Protein AF-0000000086686466 (afdb_homodimer)

InterPro domains:
  IPR011051 RmlC-like cupin domain superfamily [SSF51182] (16-131)
  IPR013096 Cupin 2, conserved barrel [PF07883] (38-111)
  IPR014710 RmlC-like jelly roll fold [G3DSA:2.60.120.10] (5-152)
  IPR053146 Quercetin 2,3-dioxygenase-like [PTHR36440] (7-134)

pLDDT: mean 93.09, std 8.6, range [34.0, 98.5]

Sequence (318 aa):
MDKLPVDRAGCERLLMGTDEITILAGSDETGGALFAVEITMHPGGGPPVMHRHAPGEIYRVLDGEFTFYIDEGDAGVRRVTARAGDAVPLAGNVPHAVRNESDRPAVAFSVHAPGAPMEGFSRAVAAAAAAGPPDMATVLEIASRNGIELLGPIPALRGMDKLPVDRAGCERLLMGTDEITILAGSDETGGALFAVEITMHPGGGPPVMHRHAPGEIYRVLDGEFTFYIDEGDAGVRRVTARAGDAVPLAGNVPHAVRNESDRPAVAFSVHAPGAPMEGFSRAVAAAAAAGPPDMATVLEIASRNGIELLGPIPALRG

Radius of gyration: 19.79 Å; Cα contacts (8 Å, |Δi|>4): 835; chains: 2; bounding box: 53×58×45 Å

Secondary structure (DSSP, 8-state):
---SSB-GGGS-EEEETTEEEEEEE-HHHHTTS-EEEEEEE-TT-S-SEEEEESSEEEEEEEESEEEEEEE-GGG-EEEEEEETT-EEEE-TT--EEEE--SSS-EEEEEEEESSHHHHHHHHHHHHHHTTSPPPHHHHHHHHHHTTEEEEEEPPPP--/-TTPSP-GGGS-EEEETTEEEEEEE-HHHHTTS-EEEEEEE-TT-S-SEEEEESSEEEEEEEESEEEEEEE-GGG-EEEEEEETT-EEEE-TT--EEEE--SSS-EEEEEEEESSHHHHHHHHHHHHHHTTSPPPHHHHHHHHHHTTEEEEEEPPPP--

Solvent-accessible surface area (backbone atoms only — not comparable to full-atom values): 15684 Å² total; per-residue (Å²): 136,87,54,69,44,47,56,72,90,75,38,57,71,43,49,56,84,71,23,39,36,37,48,69,33,42,32,86,60,16,77,35,24,30,24,29,32,40,38,36,25,33,56,67,16,48,63,78,37,23,28,28,30,65,45,13,36,36,38,36,29,67,34,50,44,39,36,36,37,36,54,54,65,93,77,32,44,45,78,36,72,37,38,53,75,29,38,43,72,37,34,38,56,46,39,30,32,49,31,16,82,48,92,52,61,17,32,30,42,36,40,28,22,49,5,56,38,61,48,50,31,54,53,51,50,22,58,50,34,73,81,38,82,64,54,67,69,57,50,51,51,47,28,51,77,28,58,32,45,77,73,42,68,67,72,78,62,61,127,127,90,47,64,43,45,50,72,91,76,37,58,73,42,49,55,84,71,24,38,36,37,48,71,33,43,32,86,62,16,78,35,24,31,23,28,31,41,38,35,25,34,56,68,18,49,62,77,38,23,28,30,32,66,46,12,36,37,37,35,28,66,34,51,44,39,34,35,37,37,53,53,66,93,78,30,45,43,78,32,74,37,38,54,75,29,37,39,67,36,33,39,55,44,40,31,32,50,30,17,84,49,91,52,60,17,31,29,43,36,42,29,22,48,6,56,38,62,50,50,30,53,54,50,49,23,58,48,32,74,82,37,82,63,52,69,70,58,52,52,50,45,29,49,77,29,56,31,44,77,74,42,67,66,70,78,62,63,128

Structure (mmCIF, N/CA/C/O backbone):
data_AF-0000000086686466-model_v1
#
loop_
_entity.id
_entity.type
_entity.pdbx_description
1 polymer 'Cupin type-2 domain-containing protein'
#
loop_
_atom_site.group_PDB
_atom_site.id
_atom_site.type_symbol
_atom_site.label_atom_id
_atom_site.label_alt_id
_atom_site.label_comp_id
_atom_site.label_asym_id
_atom_site.label_entity_id
_atom_site.label_seq_id
_atom_site.pdbx_PDB_ins_code
_atom_site.Cartn_x
_atom_site.Cartn_y
_atom_site.Cartn_z
_atom_site.occupancy
_atom_site.B_iso_or_equiv
_atom_site.auth_seq_id
_atom_site.auth_comp_id
_atom_site.auth_asym_id
_atom_site.auth_atom_id
_atom_site.pdbx_PDB_model_num
ATOM 1 N N . MET A 1 1 ? -22.359 -0.436 1.376 1 34 1 MET A N 1
ATOM 2 C CA . MET A 1 1 ? -21.469 -1.203 2.242 1 34 1 MET A CA 1
ATOM 3 C C . MET A 1 1 ? -20.562 -0.277 3.041 1 34 1 MET A C 1
ATOM 5 O O . MET A 1 1 ? -19.781 0.49 2.465 1 34 1 MET A O 1
ATOM 9 N N . ASP A 1 2 ? -20.859 0.26 4.25 1 44.91 2 ASP A N 1
ATOM 10 C CA . ASP A 1 2 ? -20.5 1.215 5.293 1 44.91 2 ASP A CA 1
ATOM 11 C C . ASP A 1 2 ? -19.031 1.064 5.691 1 44.91 2 ASP A C 1
ATOM 13 O O . ASP A 1 2 ? -18.609 1.583 6.727 1 44.91 2 ASP A O 1
ATOM 17 N N . LYS A 1 3 ? -18.25 -0.002 5.18 1 55.28 3 LYS A N 1
ATOM 18 C CA . LYS A 1 3 ? -17.109 -0.569 5.879 1 55.28 3 LYS A CA 1
ATOM 19 C C . LYS A 1 3 ? -15.883 0.337 5.75 1 55.28 3 LYS A C 1
ATOM 21 O O . LYS A 1 3 ? -14.945 0.233 6.539 1 55.28 3 LYS A O 1
ATOM 26 N N . LEU A 1 4 ? -15.469 1.498 6.074 1 72.06 4 LEU A N 1
ATOM 27 C CA . LEU A 1 4 ? -14.125 1.793 6.57 1 72.06 4 LEU A CA 1
ATOM 28 C C . LEU A 1 4 ? -14.086 1.755 8.094 1 72.06 4 LEU A C 1
ATOM 30 O O . LEU A 1 4 ? -15.062 2.129 8.75 1 72.06 4 LEU A O 1
ATOM 34 N N . PRO A 1 5 ? -13.195 1.08 8.938 1 85.81 5 PRO A N 1
ATOM 35 C CA . PRO A 1 5 ? -12.094 0.212 8.516 1 85.81 5 PRO A CA 1
ATOM 36 C C . PRO A 1 5 ? -12.57 -1.149 8.016 1 85.81 5 PRO A C 1
ATOM 38 O O . PRO A 1 5 ? -13.688 -1.566 8.328 1 85.81 5 PRO A O 1
ATOM 41 N N . VAL A 1 6 ? -11.68 -1.828 7.332 1 85.5 6 VAL A N 1
ATOM 42 C CA . VAL A 1 6 ? -12.023 -3.111 6.727 1 85.5 6 VAL A CA 1
ATOM 43 C C . VAL A 1 6 ? -12.039 -4.199 7.797 1 85.5 6 VAL A C 1
ATOM 45 O O . VAL A 1 6 ? -11.062 -4.383 8.523 1 85.5 6 VAL A O 1
ATOM 48 N N . ASP A 1 7 ? -13.219 -4.781 8.047 1 84.5 7 ASP A N 1
ATOM 49 C CA . ASP A 1 7 ? -13.328 -5.992 8.859 1 84.5 7 ASP A CA 1
ATOM 50 C C . ASP A 1 7 ? -12.805 -7.211 8.102 1 84.5 7 ASP A C 1
ATOM 52 O O . ASP A 1 7 ? -13.484 -7.742 7.227 1 84.5 7 ASP A O 1
ATOM 56 N N . ARG A 1 8 ? -11.672 -7.652 8.555 1 86.75 8 ARG A N 1
ATOM 57 C CA . ARG A 1 8 ? -10.992 -8.742 7.852 1 86.75 8 ARG A CA 1
ATOM 58 C C . ARG A 1 8 ? -11.883 -9.977 7.777 1 86.75 8 ARG A C 1
ATOM 60 O O . ARG A 1 8 ? -11.836 -10.727 6.797 1 86.75 8 ARG A O 1
ATOM 67 N N . ALA A 1 9 ? -12.695 -10.195 8.797 1 87.56 9 ALA A N 1
ATOM 68 C CA . ALA A 1 9 ? -13.562 -11.367 8.852 1 87.56 9 ALA A CA 1
ATOM 69 C C . ALA A 1 9 ? -14.586 -11.336 7.719 1 87.56 9 ALA A C 1
ATOM 71 O O . ALA A 1 9 ? -15.047 -12.383 7.262 1 87.56 9 ALA A O 1
ATOM 72 N N . GLY A 1 10 ? -14.891 -10.156 7.227 1 90.56 10 GLY A N 1
ATOM 73 C CA . GLY A 1 10 ? -15.883 -10.008 6.176 1 90.56 10 GLY A CA 1
ATOM 74 C C . GLY A 1 10 ? -15.281 -9.883 4.793 1 90.56 10 GLY A C 1
ATOM 75 O O . GLY A 1 10 ? -16 -9.75 3.803 1 90.56 10 GLY A O 1
ATOM 76 N N . CYS A 1 11 ? -13.953 -10.023 4.699 1 94.12 11 CYS A N 1
ATOM 77 C CA . CYS A 1 11 ? -13.273 -9.836 3.424 1 94.12 11 CYS A CA 1
ATOM 78 C C . CYS A 1 11 ? -13.328 -11.102 2.582 1 94.12 11 CYS A C 1
ATOM 80 O O . CYS A 1 11 ? -13.375 -12.211 3.121 1 94.12 11 CYS A O 1
ATOM 82 N N . GLU A 1 12 ? -13.414 -10.867 1.307 1 95.5 12 GLU A N 1
ATOM 83 C CA . GLU A 1 12 ? -13.312 -11.977 0.367 1 95.5 12 GLU A CA 1
ATOM 84 C C . GLU A 1 12 ? -11.953 -12.664 0.464 1 95.5 12 GLU A C 1
ATOM 86 O O . GLU A 1 12 ? -10.922 -11.992 0.58 1 95.5 12 GLU A O 1
ATOM 91 N N . ARG A 1 13 ? -11.984 -14.031 0.432 1 97.19 13 ARG A N 1
ATOM 92 C CA . ARG A 1 13 ? -10.758 -14.828 0.438 1 97.19 13 ARG A CA 1
ATOM 93 C C . ARG A 1 13 ? -10.625 -15.641 -0.848 1 97.19 13 ARG A C 1
ATOM 95 O O . ARG A 1 13 ? -11.609 -16.203 -1.34 1 97.19 13 ARG A O 1
ATOM 102 N N . LEU A 1 14 ? -9.445 -15.578 -1.433 1 97.12 14 LEU A N 1
ATOM 103 C CA . LEU A 1 14 ? -9.125 -16.344 -2.631 1 97.12 14 LEU A CA 1
ATOM 104 C C . LEU A 1 14 ? -8.008 -17.344 -2.354 1 97.12 14 LEU A C 1
ATOM 106 O O . LEU A 1 14 ? -7.105 -17.062 -1.561 1 97.12 14 LEU A O 1
ATOM 110 N N . LEU A 1 15 ? -8.07 -18.484 -3.012 1 94.5 15 LEU A N 1
ATOM 111 C CA . LEU A 1 15 ? -6.996 -19.469 -3.006 1 94.5 15 LEU A CA 1
ATOM 112 C C . LEU A 1 15 ? -6.312 -19.547 -4.367 1 94.5 15 LEU A C 1
ATOM 114 O O . LEU A 1 15 ? -6.977 -19.734 -5.391 1 94.5 15 LEU A O 1
ATOM 118 N N . MET A 1 16 ? -5.062 -19.312 -4.348 1 90.94 16 MET A N 1
ATOM 119 C CA . MET A 1 16 ? -4.211 -19.484 -5.52 1 90.94 16 MET A CA 1
ATOM 120 C C . MET A 1 16 ? -3.129 -20.531 -5.258 1 90.94 16 MET A C 1
ATOM 122 O O . MET A 1 16 ? -2.035 -20.203 -4.797 1 90.94 16 MET A O 1
ATOM 126 N N . GLY A 1 17 ? -3.482 -21.734 -5.695 1 87.81 17 GLY A N 1
ATOM 127 C CA . GLY A 1 17 ? -2.615 -22.797 -5.23 1 87.81 17 GLY A CA 1
ATOM 128 C C . GLY A 1 17 ? -2.611 -22.953 -3.721 1 87.81 17 GLY A C 1
ATOM 129 O O . GLY A 1 17 ? -3.67 -23.109 -3.105 1 87.81 17 GLY A O 1
ATOM 130 N N . THR A 1 18 ? -1.48 -22.859 -3.188 1 88.19 18 THR A N 1
ATOM 131 C CA . THR A 1 18 ? -1.383 -23 -1.739 1 88.19 18 THR A CA 1
ATOM 132 C C . THR A 1 18 ? -1.446 -21.641 -1.057 1 88.19 18 THR A C 1
ATOM 134 O O . THR A 1 18 ? -1.551 -21.562 0.169 1 88.19 18 THR A O 1
ATOM 137 N N . ASP A 1 19 ? -1.415 -20.594 -1.857 1 93.38 19 ASP A N 1
ATOM 138 C CA . ASP A 1 19 ? -1.419 -19.234 -1.312 1 93.38 19 ASP A CA 1
ATOM 139 C C . ASP A 1 19 ? -2.842 -18.766 -1.007 1 93.38 19 ASP A C 1
ATOM 141 O O . ASP A 1 19 ? -3.76 -19 -1.797 1 93.38 19 ASP A O 1
ATOM 145 N N . GLU A 1 20 ? -3.002 -18.203 0.145 1 96.38 20 GLU A N 1
ATOM 146 C CA . GLU A 1 20 ? -4.277 -17.609 0.545 1 96.38 20 GLU A CA 1
ATOM 147 C C . GLU A 1 20 ? -4.219 -16.094 0.496 1 96.38 20 GLU A C 1
ATOM 149 O O . GLU A 1 20 ? -3.314 -15.477 1.069 1 96.38 20 GLU A O 1
ATOM 154 N N . ILE A 1 21 ? -5.211 -15.539 -0.175 1 97.19 21 ILE A N 1
ATOM 155 C CA . ILE A 1 21 ? -5.273 -14.086 -0.318 1 97.19 21 ILE A CA 1
ATOM 156 C C . ILE A 1 21 ? -6.551 -13.555 0.333 1 97.19 21 ILE A C 1
ATOM 158 O O . ILE A 1 21 ? -7.648 -14.039 0.044 1 97.19 21 ILE A O 1
ATOM 162 N N . THR A 1 22 ? -6.449 -12.68 1.274 1 97.88 22 THR A N 1
ATOM 163 C CA . THR A 1 22 ? -7.562 -11.891 1.786 1 97.88 22 THR A CA 1
ATOM 164 C C . THR A 1 22 ? -7.578 -10.508 1.152 1 97.88 22 THR A C 1
ATOM 166 O O . THR A 1 22 ? -6.633 -9.734 1.316 1 97.88 22 THR A O 1
ATOM 169 N N . ILE A 1 23 ? -8.672 -10.172 0.438 1 97.75 23 ILE A N 1
ATOM 170 C CA . ILE A 1 23 ? -8.75 -8.883 -0.254 1 97.75 23 ILE A CA 1
ATOM 171 C C . ILE A 1 23 ? -9.188 -7.797 0.725 1 97.75 23 ILE A C 1
ATOM 173 O O . ILE A 1 23 ? -10.32 -7.809 1.205 1 97.75 23 ILE A O 1
ATOM 177 N N . LEU A 1 24 ? -8.281 -6.883 1.029 1 96.88 24 LEU A N 1
ATOM 178 C CA . LEU A 1 24 ? -8.555 -5.789 1.954 1 96.88 24 LEU A CA 1
ATOM 179 C C . LEU A 1 24 ? -9.125 -4.582 1.215 1 96.88 24 LEU A C 1
ATOM 181 O O . LEU A 1 24 ? -9.953 -3.846 1.763 1 96.88 24 LEU A O 1
ATOM 185 N N . ALA A 1 25 ? -8.664 -4.352 0.001 1 95.44 25 ALA A N 1
ATOM 186 C CA . ALA A 1 25 ? -9.203 -3.334 -0.896 1 95.44 25 ALA A CA 1
ATOM 187 C C . ALA A 1 25 ? -9.055 -3.756 -2.355 1 95.44 25 ALA A C 1
ATOM 189 O O . ALA A 1 25 ? -7.98 -4.184 -2.779 1 95.44 25 ALA A O 1
ATOM 190 N N . GLY A 1 26 ? -10.109 -3.672 -3.047 1 94.69 26 GLY A N 1
ATOM 191 C CA . GLY A 1 26 ? -10.094 -3.904 -4.48 1 94.69 26 GLY A CA 1
ATOM 192 C C . GLY A 1 26 ? -10.258 -2.635 -5.293 1 94.69 26 GLY A C 1
ATOM 193 O O . GLY A 1 26 ? -10.211 -1.531 -4.746 1 94.69 26 GLY A O 1
ATOM 194 N N . SER A 1 27 ? -10.312 -2.844 -6.602 1 92.69 27 SER A N 1
ATOM 195 C CA . SER A 1 27 ? -10.445 -1.722 -7.527 1 92.69 27 SER A CA 1
ATOM 196 C C . SER A 1 27 ? -11.758 -0.98 -7.305 1 92.69 27 SER A C 1
ATOM 198 O O . SER A 1 27 ? -11.82 0.245 -7.43 1 92.69 27 SER A O 1
ATOM 200 N N . ASP A 1 28 ? -12.758 -1.673 -6.836 1 87.12 28 ASP A N 1
ATOM 201 C CA . ASP A 1 28 ? -14.07 -1.067 -6.617 1 87.12 28 ASP A CA 1
ATOM 202 C C . ASP A 1 28 ? -14.023 -0.071 -5.461 1 87.12 28 ASP A C 1
ATOM 204 O O . ASP A 1 28 ? -14.703 0.957 -5.496 1 87.12 28 ASP A O 1
ATOM 208 N N . GLU A 1 29 ? -13.211 -0.318 -4.473 1 86 29 GLU A N 1
ATOM 209 C CA . GLU A 1 29 ? -13.156 0.493 -3.262 1 86 29 GLU A CA 1
ATOM 210 C C . GLU A 1 29 ? -12.18 1.655 -3.414 1 86 29 GLU A C 1
ATOM 212 O O . GLU A 1 29 ? -12.211 2.607 -2.633 1 86 29 GLU A O 1
ATOM 217 N N . THR A 1 30 ? -11.344 1.616 -4.391 1 90.88 30 THR A N 1
ATOM 218 C CA . THR A 1 30 ? -10.258 2.59 -4.48 1 90.88 30 THR A CA 1
ATOM 219 C C . THR A 1 30 ? -10.32 3.338 -5.812 1 90.88 30 THR A C 1
ATOM 221 O O . THR A 1 30 ? -9.375 4.039 -6.176 1 90.88 30 THR A O 1
ATOM 224 N N . GLY A 1 31 ? -11.43 3.129 -6.578 1 90.88 31 GLY A N 1
ATOM 225 C CA . GLY A 1 31 ? -11.539 3.752 -7.887 1 90.88 31 GLY A CA 1
ATOM 226 C C . GLY A 1 31 ? -10.531 3.213 -8.891 1 90.88 31 GLY A C 1
ATOM 227 O O . GLY A 1 31 ? -10.062 3.947 -9.766 1 90.88 31 GLY A O 1
ATOM 228 N N . GLY A 1 32 ? -10.062 2.002 -8.586 1 95.25 32 GLY A N 1
ATOM 229 C CA . GLY A 1 32 ? -9.141 1.322 -9.477 1 95.25 32 GLY A CA 1
ATOM 230 C C . GLY A 1 32 ? -7.68 1.58 -9.141 1 95.25 32 GLY A C 1
ATOM 231 O O . GLY A 1 32 ? -6.785 0.98 -9.742 1 95.25 32 GLY A O 1
ATOM 232 N N . ALA A 1 33 ? -7.422 2.377 -8.164 1 96.25 33 ALA A N 1
ATOM 233 C CA . ALA A 1 33 ? -6.062 2.844 -7.887 1 96.25 33 ALA A CA 1
ATOM 234 C C . ALA A 1 33 ? -5.203 1.723 -7.312 1 96.25 33 ALA A C 1
ATOM 236 O O . ALA A 1 33 ? -4.016 1.62 -7.629 1 96.25 33 ALA A O 1
ATOM 237 N N . LEU A 1 34 ? -5.883 0.897 -6.5 1 97.44 34 LEU A N 1
ATOM 238 C CA . LEU A 1 34 ? -5.082 -0.059 -5.742 1 97.44 34 LEU A CA 1
ATOM 239 C C . LEU A 1 34 ? -5.758 -1.424 -5.699 1 97.44 34 LEU A C 1
ATOM 241 O O . LEU A 1 34 ? -6.977 -1.522 -5.879 1 97.44 34 LEU A O 1
ATOM 245 N N . PHE A 1 35 ? -5.043 -2.41 -5.574 1 98.25 35 PHE A N 1
ATOM 246 C CA . PHE A 1 35 ? -5.402 -3.736 -5.09 1 98.25 35 PHE A CA 1
ATOM 247 C C . PHE A 1 35 ? -4.535 -4.133 -3.898 1 98.25 35 PHE A C 1
ATOM 249 O O . PHE A 1 35 ? -3.326 -4.316 -4.043 1 98.25 35 PHE A O 1
ATOM 256 N N . ALA A 1 36 ? -5.129 -4.176 -2.715 1 98.12 36 ALA A N 1
ATOM 257 C CA . ALA A 1 36 ? -4.418 -4.453 -1.469 1 98.12 36 ALA A CA 1
ATOM 258 C C . ALA A 1 36 ? -4.918 -5.746 -0.827 1 98.12 36 ALA A C 1
ATOM 260 O O . ALA A 1 36 ? -6.125 -5.941 -0.672 1 98.12 36 ALA A O 1
ATOM 261 N N . VAL A 1 37 ? -3.953 -6.547 -0.445 1 98.44 37 VAL A N 1
ATOM 262 C CA . VAL A 1 37 ? -4.328 -7.855 0.078 1 98.44 37 VAL A CA 1
ATOM 263 C C . VAL A 1 37 ? -3.408 -8.234 1.234 1 98.44 37 VAL A C 1
ATOM 265 O O . VAL A 1 37 ? -2.318 -7.676 1.378 1 98.44 37 VAL A O 1
ATOM 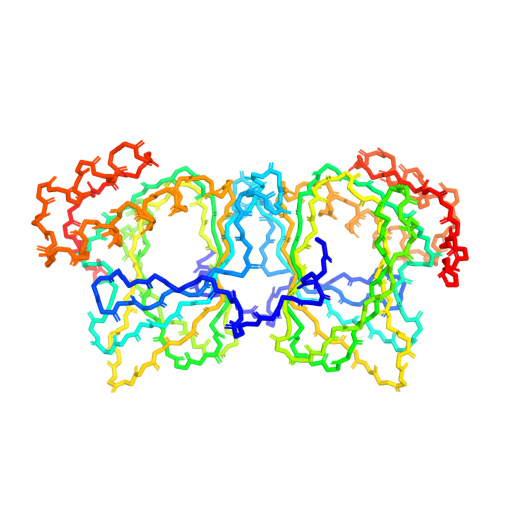268 N N . GLU A 1 38 ? -3.863 -9.062 2.076 1 98.06 38 GLU A N 1
ATOM 269 C CA . GLU A 1 38 ? -3.01 -9.875 2.939 1 98.06 38 GLU A CA 1
ATOM 270 C C . GLU A 1 38 ? -2.801 -11.273 2.361 1 98.06 38 GLU A C 1
ATOM 272 O O . GLU A 1 38 ? -3.768 -11.984 2.084 1 98.06 38 GLU A O 1
ATOM 277 N N . ILE A 1 39 ? -1.585 -11.641 2.119 1 98.12 39 ILE A N 1
ATOM 278 C CA . ILE A 1 39 ? -1.282 -12.93 1.511 1 98.12 39 ILE A CA 1
ATOM 279 C C . ILE A 1 39 ? -0.611 -13.836 2.537 1 98.12 39 ILE A C 1
ATOM 281 O O . ILE A 1 39 ? 0.237 -13.391 3.312 1 98.12 39 ILE A O 1
ATOM 285 N N . THR A 1 40 ? -1.02 -14.992 2.609 1 98.25 40 THR A N 1
ATOM 286 C CA . THR A 1 40 ? -0.37 -16.078 3.346 1 98.25 40 THR A CA 1
ATOM 287 C C . THR A 1 40 ? 0.196 -17.125 2.389 1 98.25 40 THR A C 1
ATOM 289 O O . THR A 1 40 ? -0.548 -17.734 1.618 1 98.25 40 THR A O 1
ATOM 292 N N . MET A 1 41 ? 1.472 -17.25 2.445 1 97.88 41 MET A N 1
ATOM 293 C CA . MET A 1 41 ? 2.168 -18.25 1.632 1 97.88 41 MET A CA 1
ATOM 294 C C . MET A 1 41 ? 2.725 -19.359 2.5 1 97.88 41 MET A C 1
ATOM 296 O O . MET A 1 41 ? 3.529 -19.125 3.4 1 97.88 41 MET A O 1
ATOM 300 N N . HIS A 1 42 ? 2.254 -20.578 2.27 1 97.44 42 HIS A N 1
ATOM 301 C CA . HIS A 1 42 ? 2.754 -21.734 3.006 1 97.44 42 HIS A CA 1
ATOM 302 C C . HIS A 1 42 ? 4.125 -22.156 2.492 1 97.44 42 HIS A C 1
ATOM 304 O O . HIS A 1 42 ? 4.578 -21.688 1.449 1 97.44 42 HIS A O 1
ATOM 310 N N . PRO A 1 43 ? 4.781 -23.031 3.293 1 97.19 43 PRO A N 1
ATOM 311 C CA . PRO A 1 43 ? 6.086 -23.5 2.824 1 97.19 43 PRO A CA 1
ATOM 312 C C . PRO A 1 43 ? 6.047 -24.016 1.39 1 97.19 43 PRO A C 1
ATOM 314 O O . PRO A 1 43 ? 5.184 -24.828 1.046 1 97.19 43 PRO A O 1
ATOM 317 N N . GLY A 1 44 ? 6.926 -23.469 0.593 1 94.19 44 GLY A N 1
ATOM 318 C CA . GLY A 1 44 ? 6.977 -23.859 -0.806 1 94.19 44 GLY A CA 1
ATOM 319 C C . GLY A 1 44 ? 6.02 -23.062 -1.683 1 94.19 44 GLY A C 1
ATOM 320 O O . GLY A 1 44 ? 5.988 -23.25 -2.9 1 94.19 44 GLY A O 1
ATOM 321 N N . GLY A 1 45 ? 5.305 -22.141 -1.053 1 92.38 45 GLY A N 1
ATOM 322 C CA . GLY A 1 45 ? 4.336 -21.344 -1.789 1 92.38 45 GLY A CA 1
ATOM 323 C C . GLY A 1 45 ? 4.973 -20.281 -2.664 1 92.38 45 GLY A C 1
ATOM 324 O O . GLY A 1 45 ? 6.172 -20.031 -2.557 1 92.38 45 GLY A O 1
ATOM 325 N N . GLY A 1 46 ? 4.16 -19.656 -3.473 1 89.69 46 GLY A N 1
ATOM 326 C CA . GLY A 1 46 ? 4.594 -18.672 -4.445 1 89.69 46 GLY A CA 1
ATOM 327 C C . GLY A 1 46 ? 4.781 -19.25 -5.836 1 89.69 46 GLY A C 1
ATOM 328 O O . GLY A 1 46 ? 5.098 -20.422 -5.988 1 89.69 46 GLY A O 1
ATOM 329 N N . PRO A 1 47 ? 4.445 -18.391 -6.824 1 77.06 47 PRO A N 1
ATOM 330 C CA . PRO A 1 47 ? 4.668 -18.906 -8.18 1 77.06 47 PRO A CA 1
ATOM 331 C C . PRO A 1 47 ? 6.133 -19.25 -8.445 1 77.06 47 PRO A C 1
ATOM 333 O O . PRO A 1 47 ? 7.02 -18.422 -8.188 1 77.06 47 PRO A O 1
ATOM 336 N N . PRO A 1 48 ? 6.328 -20.359 -8.984 1 73.25 48 PRO A N 1
ATOM 337 C CA . PRO A 1 48 ? 7.715 -20.75 -9.242 1 73.25 48 PRO A CA 1
ATOM 338 C C . PRO A 1 48 ? 8.258 -20.203 -10.555 1 73.25 48 PRO A C 1
ATOM 340 O O . PRO A 1 48 ? 9.039 -20.875 -11.234 1 73.25 48 PRO A O 1
ATOM 343 N N . VAL A 1 49 ? 7.68 -19.172 -11.016 1 88.62 49 VAL A N 1
ATOM 344 C CA . VAL A 1 49 ? 8.117 -18.625 -12.297 1 88.62 49 VAL A CA 1
ATOM 345 C C . VAL A 1 49 ? 8.359 -17.125 -12.148 1 88.62 49 VAL A C 1
ATOM 347 O O . VAL A 1 49 ? 7.699 -16.453 -11.344 1 88.62 49 VAL A O 1
ATOM 350 N N . MET A 1 50 ? 9.344 -16.688 -13.008 1 95.12 50 MET A N 1
ATOM 351 C CA . MET A 1 50 ? 9.516 -15.25 -13.156 1 95.12 50 MET A CA 1
ATOM 352 C C . MET A 1 50 ? 8.359 -14.641 -13.938 1 95.12 50 MET A C 1
ATOM 354 O O . MET A 1 50 ? 7.809 -15.273 -14.836 1 95.12 50 MET A O 1
ATOM 358 N N . HIS A 1 51 ? 7.988 -13.422 -13.539 1 96.75 51 HIS A N 1
ATOM 359 C CA . HIS A 1 51 ? 6.938 -12.727 -14.273 1 96.75 51 HIS A CA 1
ATOM 360 C C . HIS A 1 51 ? 7.133 -11.211 -14.219 1 96.75 51 HIS A C 1
ATOM 362 O O . HIS A 1 51 ? 7.969 -10.719 -13.461 1 96.75 51 HIS A O 1
ATOM 368 N N . ARG A 1 52 ? 6.473 -10.539 -15.094 1 96.88 52 ARG A N 1
ATOM 369 C CA . ARG A 1 52 ? 6.48 -9.086 -15.086 1 96.88 52 ARG A CA 1
ATOM 370 C C . ARG A 1 52 ? 5.102 -8.523 -15.422 1 96.88 52 ARG A C 1
ATOM 372 O O . ARG A 1 52 ? 4.297 -9.195 -16.062 1 96.88 52 ARG A O 1
ATOM 379 N N . HIS A 1 53 ? 4.801 -7.422 -14.906 1 97.25 53 HIS A N 1
ATOM 380 C CA . HIS A 1 53 ? 3.566 -6.676 -15.133 1 97.25 53 HIS A CA 1
ATOM 381 C C . HIS A 1 53 ? 3.787 -5.18 -14.93 1 97.25 53 HIS A C 1
ATOM 383 O O . HIS A 1 53 ? 4.762 -4.77 -14.297 1 97.25 53 HIS A O 1
ATOM 389 N N . ALA A 1 54 ? 2.885 -4.414 -15.438 1 96.5 54 ALA A N 1
ATOM 390 C CA . ALA A 1 54 ? 3.031 -2.961 -15.445 1 96.5 54 ALA A CA 1
ATOM 391 C C . ALA A 1 54 ? 2.838 -2.391 -14.039 1 96.5 54 ALA A C 1
ATOM 393 O O . ALA A 1 54 ? 3.551 -1.47 -13.633 1 96.5 54 ALA A O 1
ATOM 394 N N . PRO A 1 55 ? 1.851 -2.898 -13.258 1 96.38 55 PRO A N 1
ATOM 395 C CA . PRO A 1 55 ? 1.674 -2.305 -11.93 1 96.38 55 PRO A CA 1
ATOM 396 C C . PRO A 1 55 ? 2.939 -2.377 -11.078 1 96.38 55 PRO A C 1
ATOM 398 O O . PRO A 1 55 ? 3.662 -3.377 -11.117 1 96.38 55 PRO A O 1
ATOM 401 N N . GLY A 1 56 ? 3.24 -1.243 -10.422 1 96.56 56 GLY A N 1
ATOM 402 C CA . GLY A 1 56 ? 4.168 -1.336 -9.305 1 96.56 56 GLY A CA 1
ATOM 403 C C . GLY A 1 56 ? 3.555 -1.974 -8.07 1 96.56 56 GLY A C 1
ATOM 404 O O . GLY A 1 56 ? 2.332 -2.098 -7.969 1 96.56 56 GLY A O 1
ATOM 405 N N . GLU A 1 57 ? 4.344 -2.439 -7.211 1 97.25 57 GLU A N 1
ATOM 406 C CA . GLU A 1 57 ? 3.816 -3.102 -6.023 1 97.25 57 GLU A CA 1
ATOM 407 C C . GLU A 1 57 ? 4.781 -2.979 -4.848 1 97.25 57 GLU A C 1
ATOM 409 O O . GLU A 1 57 ? 5.934 -2.576 -5.023 1 97.25 57 GLU A O 1
ATOM 414 N N . ILE A 1 58 ? 4.273 -3.201 -3.674 1 97.5 58 ILE A N 1
ATOM 415 C CA . ILE A 1 58 ? 5.102 -3.223 -2.471 1 97.5 58 ILE A CA 1
ATOM 416 C C . ILE A 1 58 ? 4.578 -4.285 -1.506 1 97.5 58 ILE A C 1
ATOM 418 O O . ILE A 1 58 ? 3.369 -4.473 -1.376 1 97.5 58 ILE A O 1
ATOM 422 N N . TYR A 1 59 ? 5.512 -4.992 -0.863 1 97.69 59 TYR A N 1
ATOM 423 C CA . TYR A 1 59 ? 5.23 -5.934 0.212 1 97.69 59 TYR A CA 1
ATOM 424 C C . TYR A 1 59 ? 5.691 -5.387 1.556 1 97.69 59 TYR A C 1
ATOM 426 O O . TYR A 1 59 ? 6.789 -4.828 1.661 1 97.69 59 TYR A O 1
ATOM 434 N N . ARG A 1 60 ? 4.883 -5.434 2.467 1 98 60 ARG A N 1
ATOM 435 C CA . ARG A 1 60 ? 5.246 -5.309 3.875 1 98 60 ARG A CA 1
ATOM 436 C C . ARG A 1 60 ? 5.09 -6.641 4.602 1 98 60 ARG A C 1
ATOM 438 O O . ARG A 1 60 ? 3.971 -7.102 4.832 1 98 60 ARG A O 1
ATOM 445 N N . VAL A 1 61 ? 6.246 -7.211 5.016 1 98.19 61 VAL A N 1
ATOM 446 C CA . VAL A 1 61 ? 6.184 -8.523 5.648 1 98.19 61 VAL A CA 1
ATOM 447 C C . VAL A 1 61 ? 5.664 -8.383 7.078 1 98.19 61 VAL A C 1
ATOM 449 O O . VAL A 1 61 ? 6.16 -7.559 7.848 1 98.19 61 VAL A O 1
ATOM 452 N N . LEU A 1 62 ? 4.652 -9.148 7.34 1 97.62 62 LEU A N 1
ATOM 453 C CA . LEU A 1 62 ? 4.008 -9.078 8.648 1 97.62 62 LEU A CA 1
ATOM 454 C C . LEU A 1 62 ? 4.496 -10.203 9.555 1 97.62 62 LEU A C 1
ATOM 456 O O . LEU A 1 62 ? 4.598 -10.023 10.773 1 97.62 62 LEU A O 1
ATOM 460 N N . ASP A 1 63 ? 4.73 -11.297 9.031 1 98.12 63 ASP A N 1
ATOM 461 C CA . ASP A 1 63 ? 5.18 -12.484 9.75 1 98.12 63 ASP A CA 1
ATOM 462 C C . ASP A 1 63 ? 5.961 -13.422 8.836 1 98.12 63 ASP A C 1
ATOM 464 O O . ASP A 1 63 ? 5.668 -13.516 7.641 1 98.12 63 ASP A O 1
ATOM 468 N N . GLY A 1 64 ? 6.965 -14.148 9.453 1 98.19 64 GLY A N 1
ATOM 469 C CA . GLY A 1 64 ? 7.762 -15.094 8.68 1 98.19 64 GLY A CA 1
ATOM 470 C C . GLY A 1 64 ? 8.727 -14.406 7.73 1 98.19 64 GLY A C 1
ATOM 471 O O . GLY A 1 64 ? 9.297 -13.367 8.062 1 98.19 64 GLY A O 1
ATOM 472 N N . GLU A 1 65 ? 9.07 -15.195 6.648 1 97.81 65 GLU A N 1
ATOM 473 C CA . GLU A 1 65 ? 10.031 -14.664 5.684 1 97.81 65 GLU A CA 1
ATOM 474 C C . GLU A 1 65 ? 9.617 -14.992 4.254 1 97.81 65 GLU A C 1
ATOM 476 O O . GLU A 1 65 ? 9.039 -16.047 3.994 1 97.81 65 GLU A O 1
ATOM 481 N N . PHE A 1 66 ? 9.859 -14.078 3.371 1 97.75 66 PHE A N 1
ATOM 482 C CA . PHE A 1 66 ? 9.672 -14.227 1.934 1 97.75 66 PHE A CA 1
ATOM 483 C C . PHE A 1 66 ? 11.016 -14.172 1.206 1 97.75 66 PHE A C 1
ATOM 485 O O . PHE A 1 66 ? 11.93 -13.469 1.631 1 97.75 66 PHE A O 1
ATOM 492 N N . THR A 1 67 ? 11.086 -14.906 0.168 1 97 67 THR A N 1
ATOM 493 C CA . THR A 1 67 ? 12.219 -14.82 -0.742 1 97 67 THR A CA 1
ATOM 494 C C . THR A 1 67 ? 11.805 -14.195 -2.07 1 97 67 THR A C 1
ATOM 496 O O . THR A 1 67 ? 10.898 -14.695 -2.736 1 97 67 THR A O 1
ATOM 499 N N . PHE A 1 68 ? 12.477 -13.125 -2.408 1 96.56 68 PHE A N 1
ATOM 500 C CA . PHE A 1 68 ? 12.25 -12.445 -3.676 1 96.56 68 PHE A CA 1
ATOM 501 C C . PHE A 1 68 ? 13.398 -12.703 -4.645 1 96.56 68 PHE A C 1
ATOM 503 O O . PHE A 1 68 ? 14.562 -12.711 -4.25 1 96.56 68 PHE A O 1
ATOM 510 N N . TYR A 1 69 ? 13.039 -12.93 -5.832 1 95.56 69 TYR A N 1
ATOM 511 C CA . TYR A 1 69 ? 13.977 -12.945 -6.953 1 95.56 69 TYR A CA 1
ATOM 512 C C . TYR A 1 69 ? 13.695 -11.797 -7.914 1 95.56 69 TYR A C 1
ATOM 514 O O . TYR A 1 69 ? 12.609 -11.711 -8.492 1 95.56 69 TYR A O 1
ATOM 522 N N . ILE A 1 70 ? 14.68 -10.961 -8.07 1 94.56 70 ILE A N 1
ATOM 523 C CA . ILE A 1 70 ? 14.469 -9.734 -8.836 1 94.56 70 ILE A CA 1
ATOM 524 C C . ILE A 1 70 ? 15.523 -9.625 -9.938 1 94.56 70 ILE A C 1
ATOM 526 O O . ILE A 1 70 ? 16.719 -9.688 -9.664 1 94.56 70 ILE A O 1
ATOM 530 N N . ASP A 1 71 ? 15.039 -9.438 -11.141 1 93.56 71 ASP A N 1
ATOM 531 C CA . ASP A 1 71 ? 15.945 -9.234 -12.266 1 93.56 71 ASP A CA 1
ATOM 532 C C . ASP A 1 71 ? 16.531 -7.82 -12.25 1 93.56 71 ASP A C 1
ATOM 534 O O . ASP A 1 71 ? 15.789 -6.836 -12.258 1 93.56 71 ASP A O 1
ATOM 538 N N . GLU A 1 72 ? 17.797 -7.742 -12.266 1 90.19 72 GLU A N 1
ATOM 539 C CA . GLU A 1 72 ? 18.5 -6.465 -12.227 1 90.19 72 GLU A CA 1
ATOM 540 C C . GLU A 1 72 ? 19.25 -6.203 -13.539 1 90.19 72 GLU A C 1
ATOM 542 O O . GLU A 1 72 ? 20.344 -5.637 -13.539 1 90.19 72 GLU A O 1
ATOM 547 N N . GLY A 1 73 ? 18.688 -6.73 -14.555 1 88.94 73 GLY A N 1
ATOM 548 C CA . GLY A 1 73 ? 19.281 -6.535 -15.867 1 88.94 73 GLY A CA 1
ATOM 549 C C . GLY A 1 73 ? 20.641 -7.199 -16.016 1 88.94 73 GLY A C 1
ATOM 550 O O . GLY A 1 73 ? 20.781 -8.391 -15.727 1 88.94 73 GLY A O 1
ATOM 551 N N . ASP A 1 74 ? 21.625 -6.359 -16.312 1 88 74 ASP A N 1
ATOM 552 C CA . ASP A 1 74 ? 22.969 -6.859 -16.594 1 88 74 ASP A CA 1
ATOM 553 C C . ASP A 1 74 ? 23.594 -7.496 -15.359 1 88 74 ASP A C 1
ATOM 555 O O . ASP A 1 74 ? 24.469 -8.367 -15.469 1 88 74 ASP A O 1
ATOM 559 N N . ALA A 1 75 ? 23.156 -7.098 -14.203 1 88 75 ALA A N 1
ATOM 560 C CA . ALA A 1 75 ? 23.734 -7.605 -12.961 1 88 75 ALA A CA 1
ATOM 561 C C . ALA A 1 75 ? 23.156 -8.977 -12.609 1 88 75 ALA A C 1
ATOM 563 O O . ALA A 1 75 ? 23.641 -9.641 -11.695 1 88 75 ALA A O 1
ATOM 564 N N . GLY A 1 76 ? 22.172 -9.43 -13.422 1 90.75 76 GLY A N 1
ATOM 565 C CA . GLY A 1 76 ? 21.562 -10.727 -13.188 1 90.75 76 GLY A CA 1
ATOM 566 C C . GLY A 1 76 ? 20.422 -10.68 -12.188 1 90.75 76 GLY A C 1
ATOM 567 O O . GLY A 1 76 ? 19.844 -9.617 -11.938 1 90.75 76 GLY A O 1
ATOM 568 N N . VAL A 1 77 ? 20.031 -11.906 -11.664 1 93.38 77 VAL A N 1
ATOM 569 C CA . VAL A 1 77 ? 18.922 -12.008 -10.734 1 93.38 77 VAL A CA 1
ATOM 570 C C . VAL A 1 77 ? 19.422 -11.938 -9.297 1 93.38 77 VAL A C 1
ATOM 572 O O . VAL A 1 77 ? 20.344 -12.672 -8.93 1 93.38 77 VAL A O 1
ATOM 575 N N . ARG A 1 78 ? 18.844 -11.055 -8.578 1 92.44 78 ARG A N 1
ATOM 5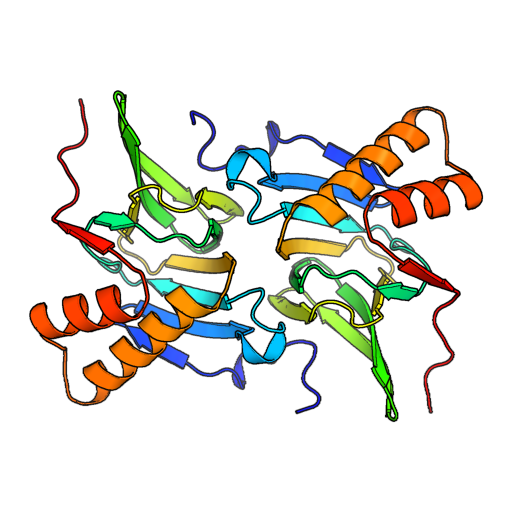76 C CA . ARG A 1 78 ? 19.156 -10.906 -7.16 1 92.44 78 ARG A CA 1
ATOM 577 C C . ARG A 1 78 ? 18.141 -11.648 -6.293 1 92.44 78 ARG A C 1
ATOM 579 O O . ARG A 1 78 ? 16.938 -11.562 -6.527 1 92.44 78 ARG A O 1
ATOM 586 N N . ARG A 1 79 ? 18.688 -12.414 -5.336 1 94.19 79 ARG A N 1
ATOM 587 C CA . ARG A 1 79 ? 17.859 -13.062 -4.328 1 94.19 79 ARG A CA 1
ATOM 588 C C . ARG A 1 79 ? 17.812 -12.25 -3.039 1 94.19 79 ARG A C 1
ATOM 590 O O . ARG A 1 79 ? 18.859 -11.906 -2.488 1 94.19 79 ARG A O 1
ATOM 597 N N . VAL A 1 80 ? 16.672 -11.969 -2.549 1 94.44 80 VAL A N 1
ATOM 598 C CA . VAL A 1 80 ? 16.484 -11.141 -1.362 1 94.44 80 VAL A CA 1
ATOM 599 C C . VAL A 1 80 ? 15.547 -11.844 -0.387 1 94.44 80 VAL A C 1
ATOM 601 O O . VAL A 1 80 ? 14.445 -12.266 -0.767 1 94.44 80 VAL A O 1
ATOM 604 N N . THR A 1 81 ? 16.031 -12 0.817 1 96.88 81 THR A N 1
ATOM 605 C CA . THR A 1 81 ? 15.141 -12.477 1.872 1 96.88 81 THR A CA 1
ATOM 606 C C . THR A 1 81 ? 14.586 -11.305 2.68 1 96.88 81 THR A C 1
ATOM 608 O O . THR A 1 81 ? 15.344 -10.445 3.137 1 96.88 81 THR A O 1
ATOM 611 N N . ALA A 1 82 ? 13.305 -11.227 2.822 1 97.44 82 ALA A N 1
ATOM 612 C CA . ALA A 1 82 ? 12.633 -10.211 3.621 1 97.44 82 ALA A CA 1
ATOM 613 C C . ALA A 1 82 ? 11.906 -10.836 4.805 1 97.44 82 ALA A C 1
ATOM 615 O O . ALA A 1 82 ? 11.266 -11.883 4.668 1 97.44 82 ALA A O 1
ATOM 616 N N . ARG A 1 83 ? 12.055 -10.227 5.992 1 97.5 83 ARG A N 1
ATOM 617 C CA . ARG A 1 83 ? 11.461 -10.727 7.23 1 97.5 83 ARG A CA 1
ATOM 618 C C . ARG A 1 83 ? 10.461 -9.727 7.801 1 97.5 83 ARG A C 1
ATOM 620 O O . ARG A 1 83 ? 10.32 -8.617 7.281 1 97.5 83 ARG A O 1
ATOM 627 N N . ALA A 1 84 ? 9.758 -10.242 8.914 1 96.62 84 ALA A N 1
ATOM 628 C CA . ALA A 1 84 ? 8.727 -9.406 9.531 1 96.62 84 ALA A CA 1
ATOM 629 C C . ALA A 1 84 ? 9.25 -7.988 9.766 1 96.62 84 ALA A C 1
ATOM 631 O O . ALA A 1 84 ? 10.328 -7.801 10.32 1 96.62 84 ALA A O 1
ATOM 632 N N . GLY A 1 85 ? 8.508 -7.027 9.25 1 94.69 85 GLY A N 1
ATOM 633 C CA . GLY A 1 85 ? 8.883 -5.633 9.406 1 94.69 85 GLY A CA 1
ATOM 634 C C . GLY A 1 85 ? 9.516 -5.043 8.156 1 94.69 85 GLY A C 1
ATOM 635 O O . GLY A 1 85 ? 9.531 -3.824 7.977 1 94.69 85 GLY A O 1
ATOM 636 N N . ASP A 1 86 ? 10.039 -5.836 7.297 1 96.31 86 ASP A N 1
ATOM 637 C CA . ASP A 1 86 ? 10.719 -5.383 6.086 1 96.31 86 ASP A CA 1
ATOM 638 C C . ASP A 1 86 ? 9.703 -4.957 5.023 1 96.31 86 ASP A C 1
ATOM 640 O O . ASP A 1 86 ? 8.602 -5.504 4.953 1 96.31 86 ASP A O 1
ATOM 644 N N . ALA A 1 87 ? 10.055 -3.967 4.266 1 96.94 87 ALA A N 1
ATOM 645 C CA . ALA A 1 87 ? 9.312 -3.562 3.072 1 96.94 87 ALA A CA 1
ATOM 646 C C . ALA A 1 87 ? 10.125 -3.83 1.81 1 96.94 87 ALA A C 1
ATOM 648 O O . ALA A 1 87 ? 11.344 -3.629 1.792 1 96.94 87 ALA A O 1
ATOM 649 N N . VAL A 1 88 ? 9.469 -4.281 0.757 1 96.31 88 VAL A N 1
ATOM 650 C CA . VAL A 1 88 ? 10.109 -4.578 -0.521 1 96.31 88 VAL A CA 1
ATOM 651 C C . VAL A 1 88 ? 9.32 -3.928 -1.656 1 96.31 88 VAL A C 1
ATOM 653 O O . VAL A 1 88 ? 8.336 -4.488 -2.139 1 96.31 88 VAL A O 1
ATOM 656 N N . PRO A 1 89 ? 9.703 -2.785 -2.086 1 96.38 89 PRO A N 1
ATOM 657 C CA . PRO A 1 89 ? 9.086 -2.176 -3.268 1 96.38 89 PRO A CA 1
ATOM 658 C C . PRO A 1 89 ? 9.602 -2.777 -4.574 1 96.38 89 PRO A C 1
ATOM 660 O O . PRO A 1 89 ? 10.781 -3.113 -4.688 1 96.38 89 PRO A O 1
ATOM 663 N N . LEU A 1 90 ? 8.703 -2.943 -5.496 1 94.69 90 LEU A N 1
ATOM 664 C CA . LEU A 1 90 ? 9.023 -3.439 -6.828 1 94.69 90 LEU A CA 1
ATOM 665 C C . LEU A 1 90 ? 8.43 -2.529 -7.902 1 94.69 90 LEU A C 1
ATOM 667 O O . LEU A 1 90 ? 7.223 -2.289 -7.922 1 94.69 90 LEU A O 1
ATOM 671 N N . ALA A 1 91 ? 9.289 -2.068 -8.789 1 94.44 91 ALA A N 1
ATOM 672 C CA . ALA A 1 91 ? 8.828 -1.224 -9.891 1 94.44 91 ALA A CA 1
ATOM 673 C C . ALA A 1 91 ? 8.07 -2.041 -10.93 1 94.44 91 ALA A C 1
ATOM 675 O O . ALA A 1 91 ? 8.281 -3.25 -11.055 1 94.44 91 ALA A O 1
ATOM 676 N N . GLY A 1 92 ? 7.211 -1.366 -11.602 1 95.69 92 GLY A N 1
ATOM 677 C CA . GLY A 1 92 ? 6.523 -2.006 -12.711 1 95.69 92 GLY A CA 1
ATOM 678 C C . GLY A 1 92 ? 7.469 -2.523 -13.781 1 95.69 92 GLY A C 1
ATOM 679 O O . GLY A 1 92 ? 8.484 -1.89 -14.078 1 95.69 92 GLY A O 1
ATOM 680 N N . ASN A 1 93 ? 7.07 -3.672 -14.289 1 96.25 93 ASN A N 1
ATOM 681 C CA . ASN A 1 93 ? 7.68 -4.293 -15.453 1 96.25 93 ASN A CA 1
ATOM 682 C C . ASN A 1 93 ? 9.047 -4.883 -15.125 1 96.25 93 ASN A C 1
ATOM 684 O O . ASN A 1 93 ? 9.766 -5.336 -16.016 1 96.25 93 ASN A O 1
ATOM 688 N N . VAL A 1 94 ? 9.422 -4.902 -13.883 1 93.69 94 VAL A N 1
ATOM 689 C CA . VAL A 1 94 ? 10.633 -5.586 -13.461 1 93.69 94 VAL A CA 1
ATOM 690 C C . VAL A 1 94 ? 10.352 -7.074 -13.258 1 93.69 94 VAL A C 1
ATOM 692 O O . VAL A 1 94 ? 9.492 -7.445 -12.453 1 93.69 94 VAL A O 1
ATOM 695 N N . PRO A 1 95 ? 11.023 -7.918 -14 1 96.06 95 PRO A N 1
ATOM 696 C CA . PRO A 1 95 ? 10.836 -9.352 -13.766 1 96.06 95 PRO A CA 1
ATOM 697 C C . PRO A 1 95 ? 11.164 -9.758 -12.336 1 96.06 95 PRO A C 1
ATOM 699 O O . PRO A 1 95 ? 12.211 -9.383 -11.805 1 96.06 95 PRO A O 1
ATOM 702 N N . HIS A 1 96 ? 10.281 -10.508 -11.734 1 96.25 96 HIS A N 1
ATOM 703 C CA . HIS A 1 96 ? 10.492 -10.922 -10.352 1 96.25 96 HIS A CA 1
ATOM 704 C C . HIS A 1 96 ? 9.688 -12.18 -10.023 1 96.25 96 HIS A C 1
ATOM 706 O O . HIS A 1 96 ? 8.859 -12.617 -10.82 1 96.25 96 HIS A O 1
ATOM 712 N N . ALA A 1 97 ? 10.039 -12.812 -8.938 1 96.5 97 ALA A N 1
ATOM 713 C CA . ALA A 1 97 ? 9.281 -13.883 -8.297 1 96.5 97 ALA A CA 1
ATOM 714 C C . ALA A 1 97 ? 9.297 -13.719 -6.777 1 96.5 97 ALA A C 1
ATOM 716 O O . ALA A 1 97 ? 10.234 -13.148 -6.215 1 96.5 97 ALA A O 1
ATOM 717 N N . VAL A 1 98 ? 8.273 -14.156 -6.156 1 96.94 98 VAL A N 1
ATOM 718 C CA . VAL A 1 98 ? 8.188 -14.172 -4.703 1 96.94 98 VAL A CA 1
ATOM 719 C C . VAL A 1 98 ? 7.84 -15.578 -4.219 1 96.94 98 VAL A C 1
ATOM 721 O O . VAL A 1 98 ? 6.887 -16.188 -4.711 1 96.94 98 VAL A O 1
ATOM 724 N N . ARG A 1 99 ? 8.586 -16.062 -3.23 1 96.56 99 ARG A N 1
ATOM 725 C CA . ARG A 1 99 ? 8.43 -17.422 -2.729 1 96.56 99 ARG A CA 1
ATOM 726 C C . ARG A 1 99 ? 8.523 -17.469 -1.206 1 96.56 99 ARG A C 1
ATOM 728 O O . ARG A 1 99 ? 9.078 -16.547 -0.592 1 96.56 99 ARG A O 1
ATOM 735 N N . ASN A 1 100 ? 7.895 -18.484 -0.603 1 97.75 100 ASN A N 1
ATOM 736 C CA . ASN A 1 100 ? 8.219 -18.891 0.761 1 97.75 100 ASN A CA 1
ATOM 737 C C . ASN A 1 100 ? 9.109 -20.125 0.78 1 97.75 100 ASN A C 1
ATOM 739 O O . ASN A 1 100 ? 8.617 -21.25 0.654 1 97.75 100 ASN A O 1
ATOM 743 N N . GLU A 1 101 ? 10.383 -19.922 0.995 1 96.56 101 GLU A N 1
ATOM 744 C CA . GLU A 1 101 ? 11.344 -21.016 0.981 1 96.56 101 GLU A CA 1
ATOM 745 C C . GLU A 1 101 ? 11.656 -21.5 2.396 1 96.56 101 GLU A C 1
ATOM 747 O O . GLU A 1 101 ? 12.609 -22.25 2.605 1 96.56 101 GLU A O 1
ATOM 752 N N . SER A 1 102 ? 10.945 -20.922 3.363 1 97.56 102 SER A N 1
ATOM 753 C CA . SER A 1 102 ? 11.102 -21.359 4.75 1 97.56 102 SER A CA 1
ATOM 754 C C . SER A 1 102 ? 10.203 -22.547 5.062 1 97.56 102 SER A C 1
ATOM 756 O O . SER A 1 102 ? 9.57 -23.109 4.164 1 97.56 102 SER A O 1
ATOM 758 N N . ASP A 1 103 ? 10.188 -22.984 6.379 1 97.75 103 ASP A N 1
ATOM 759 C CA . ASP A 1 103 ? 9.414 -24.156 6.777 1 97.75 103 ASP A CA 1
ATOM 760 C C . ASP A 1 103 ? 8.18 -23.75 7.574 1 97.75 103 ASP A C 1
ATOM 762 O O . ASP A 1 103 ? 7.523 -24.594 8.188 1 97.75 103 ASP A O 1
ATOM 766 N N . ARG A 1 104 ? 7.934 -22.516 7.598 1 97.94 104 ARG A N 1
ATOM 767 C CA . ARG A 1 104 ? 6.758 -21.984 8.281 1 97.94 104 ARG A CA 1
ATOM 768 C C . ARG A 1 104 ? 5.98 -21.031 7.375 1 97.94 104 ARG A C 1
ATOM 770 O O . ARG A 1 104 ? 6.539 -20.469 6.438 1 97.94 104 ARG A O 1
ATOM 777 N N . PRO A 1 105 ? 4.688 -20.844 7.621 1 98.25 105 PRO A N 1
ATOM 778 C CA . PRO A 1 105 ? 3.924 -19.875 6.824 1 98.25 105 PRO A CA 1
ATOM 779 C C . PRO A 1 105 ? 4.469 -18.453 6.938 1 98.25 105 PRO A C 1
ATOM 781 O O . PRO A 1 105 ? 4.965 -18.062 7.996 1 98.25 105 PRO A O 1
ATOM 784 N N . ALA A 1 106 ? 4.414 -17.75 5.871 1 98.5 106 ALA A N 1
ATOM 785 C CA . ALA A 1 106 ? 4.773 -16.344 5.824 1 98.5 106 ALA A CA 1
ATOM 786 C C . ALA A 1 106 ? 3.564 -15.477 5.469 1 98.5 106 ALA A C 1
ATOM 788 O O . ALA A 1 106 ? 2.732 -15.875 4.648 1 98.5 106 ALA A O 1
ATOM 789 N N . VAL A 1 107 ? 3.424 -14.305 6.102 1 98.44 107 VAL A N 1
ATOM 790 C CA . VAL A 1 107 ? 2.297 -13.398 5.891 1 98.44 107 VAL A CA 1
ATOM 791 C C . VAL A 1 107 ? 2.812 -12.016 5.508 1 98.44 107 VAL A C 1
ATOM 793 O O . VAL A 1 107 ? 3.758 -11.508 6.113 1 98.44 107 VAL A O 1
ATOM 796 N N . ALA A 1 108 ? 2.201 -11.438 4.469 1 98.38 108 ALA A N 1
ATOM 797 C CA . ALA A 1 108 ? 2.576 -10.086 4.062 1 98.38 108 ALA A CA 1
ATOM 798 C C . ALA A 1 108 ? 1.345 -9.266 3.688 1 98.38 108 ALA A C 1
ATOM 800 O O . ALA A 1 108 ? 0.299 -9.82 3.352 1 98.38 108 ALA A O 1
ATOM 801 N N . PHE A 1 109 ? 1.45 -7.953 3.902 1 98.31 109 PHE A N 1
ATOM 802 C CA . PHE A 1 109 ? 0.557 -6.957 3.318 1 98.31 109 PHE A CA 1
ATOM 803 C C . PHE A 1 109 ? 1.104 -6.457 1.987 1 98.31 109 PHE A C 1
ATOM 805 O O . PHE A 1 109 ? 2.215 -5.926 1.927 1 98.31 109 PHE A O 1
ATOM 812 N N . SER A 1 110 ? 0.372 -6.691 0.916 1 98.44 110 SER A N 1
ATOM 813 C CA . SER A 1 110 ? 0.841 -6.336 -0.42 1 98.44 110 SER A CA 1
ATOM 814 C C . SER A 1 110 ? -0.122 -5.375 -1.107 1 98.44 110 SER A C 1
ATOM 816 O O . SER A 1 110 ? -1.341 -5.535 -1.013 1 98.44 110 SER A O 1
ATOM 818 N N . VAL A 1 111 ? 0.436 -4.406 -1.809 1 98.5 111 VAL A N 1
ATOM 819 C CA . VAL A 1 111 ? -0.349 -3.408 -2.527 1 98.5 111 VAL A CA 1
ATOM 820 C C . VAL A 1 111 ? 0.147 -3.301 -3.969 1 98.5 111 VAL A C 1
ATOM 822 O O . VAL A 1 111 ? 1.352 -3.201 -4.211 1 98.5 111 VAL A O 1
ATOM 825 N N . HIS A 1 112 ? -0.751 -3.357 -4.914 1 98.19 112 HIS A N 1
ATOM 826 C CA . HIS A 1 112 ? -0.475 -3.174 -6.332 1 98.19 112 HIS A CA 1
ATOM 827 C C . HIS A 1 112 ? -1.127 -1.9 -6.859 1 98.19 112 HIS A C 1
ATOM 829 O O . HIS A 1 112 ? -2.256 -1.574 -6.484 1 98.19 112 HIS A O 1
ATOM 835 N N . ALA A 1 113 ? -0.44 -1.2 -7.758 1 97.88 113 ALA A N 1
ATOM 836 C CA . ALA A 1 113 ? -0.947 0.047 -8.328 1 97.88 113 ALA A CA 1
ATOM 837 C C . ALA A 1 113 ? -0.601 0.159 -9.805 1 97.88 113 ALA A C 1
ATOM 839 O O . ALA A 1 113 ? 0.575 0.225 -10.172 1 97.88 113 ALA A O 1
ATOM 840 N N . PRO A 1 114 ? -1.633 0.164 -10.781 1 97.38 114 PRO A N 1
ATOM 841 C CA . PRO A 1 114 ? -3.062 0.084 -10.469 1 97.38 114 PRO A CA 1
ATOM 842 C C . PRO A 1 114 ? -3.5 -1.322 -10.07 1 97.38 114 PRO A C 1
ATOM 844 O O . PRO A 1 114 ? -2.695 -2.256 -10.102 1 97.38 114 PRO A O 1
ATOM 847 N N . GLY A 1 115 ? -4.703 -1.409 -9.586 1 97.75 115 GLY A N 1
ATOM 848 C CA . GLY A 1 115 ? -5.156 -2.631 -8.945 1 97.75 115 GLY A CA 1
ATOM 849 C C . GLY A 1 115 ? -5.637 -3.682 -9.922 1 97.75 115 GLY A C 1
ATOM 850 O O . GLY A 1 115 ? -5.512 -4.883 -9.672 1 97.75 115 GLY A O 1
ATOM 851 N N . ALA A 1 116 ? -6.012 -3.336 -11.133 1 97.44 116 ALA A N 1
ATOM 852 C CA . ALA A 1 116 ? -6.828 -4.18 -12 1 97.44 116 ALA A CA 1
ATOM 853 C C . ALA A 1 116 ? -6.051 -5.41 -12.461 1 97.44 116 ALA A C 1
ATOM 855 O O . ALA A 1 116 ? -6.562 -6.527 -12.422 1 97.44 116 ALA A O 1
ATOM 856 N N . PRO A 1 117 ? -4.828 -5.281 -12.852 1 97.88 117 PRO A N 1
ATOM 857 C CA . PRO A 1 117 ? -4.145 -6.449 -13.414 1 97.88 117 PRO A CA 1
ATOM 858 C C . PRO A 1 117 ? -4.016 -7.594 -12.414 1 97.88 117 PRO A C 1
ATOM 860 O O . PRO A 1 117 ? -4.453 -8.711 -12.688 1 97.88 117 PRO A O 1
ATOM 863 N N . MET A 1 118 ? -3.533 -7.301 -11.25 1 97.81 118 MET A N 1
ATOM 864 C CA . MET A 1 118 ? -3.299 -8.375 -10.289 1 97.81 118 MET A CA 1
ATOM 865 C C . MET A 1 118 ? -4.613 -8.859 -9.688 1 97.81 118 MET A C 1
ATOM 867 O O . MET A 1 118 ? -4.77 -10.047 -9.406 1 97.81 118 MET A O 1
ATOM 871 N N . GLU A 1 119 ? -5.535 -7.934 -9.484 1 98.25 119 GLU A N 1
ATOM 872 C CA . GLU A 1 119 ? -6.844 -8.352 -8.992 1 98.25 119 GLU A CA 1
ATOM 873 C C . GLU A 1 119 ? -7.52 -9.305 -9.977 1 98.25 119 GLU A C 1
ATOM 875 O O . GLU A 1 119 ? -8.008 -10.367 -9.578 1 98.25 119 GLU A O 1
ATOM 880 N N . GLY A 1 120 ? -7.562 -8.859 -11.25 1 98.06 120 GLY A N 1
ATOM 881 C CA . GLY A 1 120 ? -8.148 -9.719 -12.266 1 98.06 120 GLY A CA 1
ATOM 882 C C . GLY A 1 120 ? -7.492 -11.086 -12.336 1 98.06 120 GLY A C 1
ATOM 883 O O . GLY A 1 120 ? -8.188 -12.102 -12.43 1 98.06 120 GLY A O 1
ATOM 884 N N . PHE A 1 121 ? -6.238 -11.117 -12.297 1 97.75 121 PHE A N 1
ATOM 885 C CA . PHE A 1 121 ? -5.492 -12.367 -12.336 1 97.75 121 PHE A CA 1
ATOM 886 C C . PHE A 1 121 ? -5.875 -13.258 -11.156 1 97.75 121 PHE A C 1
ATOM 888 O O . PHE A 1 121 ? -6.203 -14.43 -11.336 1 97.75 121 PHE A O 1
ATOM 895 N N . SER A 1 122 ? -5.785 -12.711 -9.938 1 97.06 122 SER A N 1
ATOM 896 C CA . SER A 1 122 ? -6.051 -13.469 -8.719 1 97.06 122 SER A CA 1
ATOM 897 C C . SER A 1 122 ? -7.453 -14.07 -8.742 1 97.06 122 SER A C 1
ATOM 899 O O . SER A 1 122 ? -7.633 -15.25 -8.414 1 97.06 122 SER A O 1
ATOM 901 N N . ARG A 1 123 ? -8.43 -13.281 -9.148 1 97.31 123 ARG A N 1
ATOM 902 C CA . ARG A 1 123 ? -9.812 -13.75 -9.188 1 97.31 123 ARG A CA 1
ATOM 903 C C . ARG A 1 123 ? -10 -14.844 -10.242 1 97.31 123 ARG A C 1
ATOM 905 O O . ARG A 1 123 ? -10.672 -15.844 -9.992 1 97.31 123 ARG A O 1
ATOM 912 N N . ALA A 1 124 ? -9.391 -14.633 -11.398 1 97 124 ALA A N 1
ATOM 913 C CA . ALA A 1 124 ? -9.555 -15.594 -12.484 1 97 124 ALA A CA 1
ATOM 914 C C . ALA A 1 124 ? -8.875 -16.922 -12.141 1 97 124 ALA A C 1
ATOM 916 O O . ALA A 1 124 ? -9.406 -18 -12.43 1 97 124 ALA A O 1
ATOM 917 N N . VAL A 1 125 ? -7.695 -16.844 -11.57 1 95.56 125 VAL A N 1
ATOM 918 C CA . VAL A 1 125 ? -6.992 -18.062 -11.188 1 95.56 125 VAL A CA 1
ATOM 919 C C . VAL A 1 125 ? -7.785 -18.812 -10.117 1 95.56 125 VAL A C 1
ATOM 921 O O . VAL A 1 125 ? -7.938 -20.031 -10.188 1 95.56 125 VAL A O 1
ATOM 924 N N . ALA A 1 126 ? -8.281 -18.109 -9.117 1 96.25 126 ALA A N 1
ATOM 925 C CA . ALA A 1 126 ? -9.078 -18.719 -8.055 1 96.25 126 ALA A CA 1
ATOM 926 C C . ALA A 1 126 ? -10.32 -19.391 -8.625 1 96.25 126 ALA A C 1
ATOM 928 O O . ALA A 1 126 ? -10.688 -20.5 -8.203 1 96.25 126 ALA A O 1
ATOM 929 N N . ALA A 1 127 ? -10.938 -18.719 -9.57 1 96.25 127 ALA A N 1
ATOM 930 C CA . ALA A 1 127 ? -12.125 -19.297 -10.203 1 96.25 127 ALA A CA 1
ATOM 931 C C . ALA A 1 127 ? -11.789 -20.578 -10.945 1 96.25 127 ALA A C 1
ATOM 933 O O . ALA A 1 127 ? -12.531 -21.562 -10.867 1 96.25 127 ALA A O 1
ATOM 934 N N . ALA A 1 128 ? -10.68 -20.516 -11.656 1 94.88 128 ALA A N 1
ATOM 935 C CA . ALA A 1 128 ? -10.242 -21.703 -12.383 1 94.88 128 ALA A CA 1
ATOM 936 C C . ALA A 1 128 ? -9.93 -22.844 -11.422 1 94.88 128 ALA A C 1
ATOM 938 O O . ALA A 1 128 ? -10.188 -24.016 -11.727 1 94.88 128 ALA A O 1
ATOM 939 N N . ALA A 1 129 ? -9.406 -22.469 -10.281 1 92 129 ALA A N 1
ATOM 940 C CA . ALA A 1 129 ? -8.945 -23.469 -9.312 1 92 129 ALA A CA 1
ATOM 941 C C . ALA A 1 129 ? -10.125 -24.109 -8.586 1 92 129 ALA A C 1
ATOM 943 O O . ALA A 1 129 ? -9.977 -25.172 -7.977 1 92 129 ALA A O 1
ATOM 944 N N . ALA A 1 130 ? -11.273 -23.422 -8.555 1 89.25 130 ALA A N 1
ATOM 945 C CA . ALA A 1 130 ? -12.469 -23.953 -7.891 1 89.25 130 ALA A CA 1
ATOM 946 C C . ALA A 1 130 ? -12.844 -25.328 -8.445 1 89.25 130 ALA A C 1
ATOM 948 O O . ALA A 1 130 ? -13.398 -26.156 -7.727 1 89.25 130 ALA A O 1
ATOM 949 N N . ALA A 1 131 ? -12.484 -25.578 -9.656 1 87.94 131 ALA A N 1
ATOM 950 C CA . ALA A 1 131 ? -12.797 -26.859 -10.305 1 87.94 131 ALA A CA 1
ATOM 951 C C . ALA A 1 131 ? -11.633 -27.828 -10.18 1 87.94 131 ALA A C 1
ATOM 953 O O . ALA A 1 131 ? -11.734 -28.984 -10.602 1 87.94 131 ALA A O 1
ATOM 954 N N . GLY A 1 132 ? -10.609 -27.5 -9.617 1 88.69 132 GLY A N 1
ATOM 955 C CA . GLY A 1 132 ? -9.352 -28.219 -9.531 1 88.69 132 GLY A CA 1
ATOM 956 C C . GLY A 1 132 ? -8.156 -27.375 -9.953 1 88.69 132 GLY A C 1
ATOM 957 O O . GLY A 1 132 ? -8.32 -26.312 -10.555 1 88.69 132 GLY A O 1
ATOM 958 N N . PRO A 1 133 ? -7 -27.828 -9.633 1 86.56 133 PRO A N 1
ATOM 959 C CA . PRO A 1 133 ? -5.832 -27.047 -10.039 1 86.56 133 PRO A CA 1
ATOM 960 C C . PRO A 1 133 ? -5.766 -26.828 -11.555 1 86.56 133 PRO A C 1
ATOM 962 O O . PRO A 1 133 ? -5.766 -27.797 -12.32 1 86.56 133 PRO A O 1
ATOM 965 N N . PRO A 1 134 ? -5.73 -25.609 -11.891 1 90.38 134 PRO A N 1
ATOM 966 C CA . PRO A 1 134 ? -5.621 -25.375 -13.336 1 90.38 134 PRO A CA 1
ATOM 967 C C . PRO A 1 134 ? -4.273 -25.797 -13.906 1 90.38 134 PRO A C 1
ATOM 969 O O . PRO A 1 134 ? -3.271 -25.812 -13.188 1 90.38 134 PRO A O 1
ATOM 972 N N . ASP A 1 135 ? -4.344 -26.156 -15.203 1 90.56 135 ASP A N 1
ATOM 973 C CA . ASP A 1 135 ? -3.068 -26.453 -15.844 1 90.56 135 ASP A CA 1
ATOM 974 C C . ASP A 1 135 ?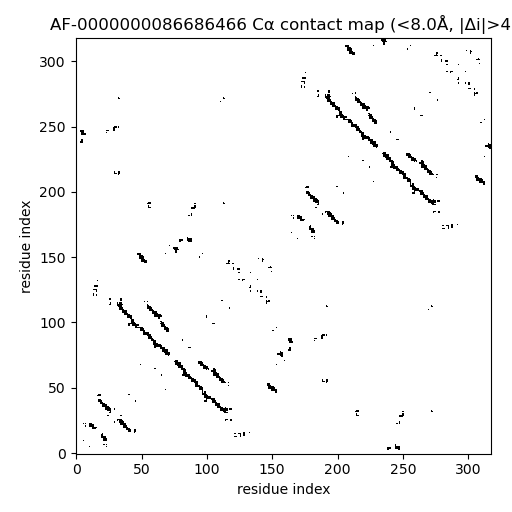 -2.328 -25.172 -16.219 1 90.56 135 ASP A C 1
ATOM 976 O O . ASP A 1 135 ? -2.896 -24.078 -16.156 1 90.56 135 ASP A O 1
ATOM 980 N N . MET A 1 136 ? -1.136 -25.391 -16.578 1 89.12 136 MET A N 1
ATOM 981 C CA . MET A 1 136 ? -0.264 -24.234 -16.812 1 89.12 136 MET A CA 1
ATOM 982 C C . MET A 1 136 ? -0.736 -23.438 -18.016 1 89.12 136 MET A C 1
ATOM 984 O O . MET A 1 136 ? -0.612 -22.203 -18.031 1 89.12 136 MET A O 1
ATOM 988 N N . ALA A 1 137 ? -1.256 -24.094 -19.016 1 93.81 137 ALA A N 1
ATOM 989 C CA . ALA A 1 137 ? -1.774 -23.391 -20.188 1 93.81 137 ALA A CA 1
ATOM 990 C C . ALA A 1 137 ? -2.887 -22.422 -19.797 1 93.81 137 ALA A C 1
ATOM 992 O O . 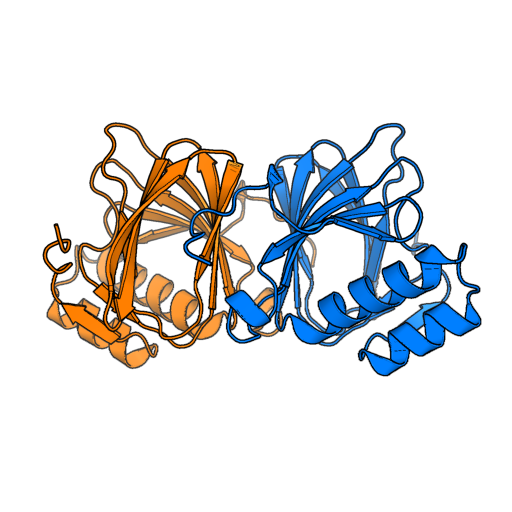ALA A 1 137 ? -2.934 -21.297 -20.281 1 93.81 137 ALA A O 1
ATOM 993 N N . THR A 1 138 ? -3.76 -22.891 -18.922 1 94.94 138 THR A N 1
ATOM 994 C CA . THR A 1 138 ? -4.848 -22.062 -18.422 1 94.94 138 THR A CA 1
ATOM 995 C C . THR A 1 138 ? -4.305 -20.875 -17.625 1 94.94 138 THR A C 1
ATOM 997 O O . THR A 1 138 ? -4.766 -19.75 -17.797 1 94.94 138 THR A O 1
ATOM 1000 N N . VAL A 1 139 ? -3.305 -21.078 -16.828 1 93.88 139 VAL A N 1
ATOM 1001 C CA . VAL A 1 139 ? -2.711 -20.031 -16 1 93.88 139 VAL A CA 1
ATOM 1002 C C . VAL A 1 139 ? -2.057 -18.984 -16.891 1 93.88 139 VAL A C 1
ATOM 1004 O O . VAL A 1 139 ? -2.199 -17.781 -16.656 1 93.88 139 VAL A O 1
ATOM 1007 N N . LEU A 1 140 ? -1.378 -19.438 -17.906 1 94.94 140 LEU A N 1
ATOM 1008 C CA . LEU A 1 140 ? -0.718 -18.547 -18.844 1 94.94 140 LEU A CA 1
ATOM 1009 C C . LEU A 1 140 ? -1.734 -17.656 -19.547 1 94.94 140 LEU A C 1
ATOM 1011 O O . LEU A 1 140 ? -1.492 -16.453 -19.734 1 94.94 140 LEU A O 1
ATOM 1015 N N . GLU A 1 141 ? -2.807 -18.234 -19.969 1 97.19 141 GLU A N 1
ATOM 1016 C CA . GLU A 1 141 ? -3.861 -17.469 -20.625 1 97.19 141 GLU A CA 1
ATOM 1017 C C . GLU A 1 141 ? -4.438 -16.406 -19.703 1 97.19 141 GLU A C 1
ATOM 1019 O O . GLU A 1 141 ? -4.641 -15.258 -20.125 1 97.19 141 GLU A O 1
ATOM 1024 N N . ILE A 1 142 ? -4.727 -16.797 -18.469 1 97.25 142 ILE A N 1
ATOM 1025 C CA . ILE A 1 142 ? -5.27 -15.867 -17.5 1 97.25 142 ILE A CA 1
ATOM 1026 C C . ILE A 1 142 ? -4.277 -14.727 -17.266 1 97.25 142 ILE A C 1
ATOM 1028 O O . ILE A 1 142 ? -4.66 -13.562 -17.219 1 97.25 142 ILE A O 1
ATOM 1032 N N . ALA A 1 143 ? -3.002 -15.102 -17.156 1 97.5 143 ALA A N 1
ATOM 1033 C CA . ALA A 1 143 ? -1.957 -14.102 -16.953 1 97.5 143 ALA A CA 1
ATOM 1034 C C . ALA A 1 143 ? -1.928 -13.102 -18.094 1 97.5 143 ALA A C 1
ATOM 1036 O O . ALA A 1 143 ? -1.959 -11.883 -17.875 1 97.5 143 ALA A O 1
ATOM 1037 N N . SER A 1 144 ? -1.935 -13.609 -19.281 1 97.75 144 SER A N 1
ATOM 1038 C CA . SER A 1 144 ? -1.869 -12.766 -20.484 1 97.75 144 SER A CA 1
ATOM 1039 C C . SER A 1 144 ? -3.072 -11.836 -20.562 1 97.75 144 SER A C 1
ATOM 1041 O O . SER A 1 144 ? -2.92 -10.641 -20.828 1 97.75 144 SER A O 1
ATOM 1043 N N . ARG A 1 145 ? -4.238 -12.328 -20.281 1 98.12 145 ARG A N 1
ATOM 1044 C CA . ARG A 1 145 ? -5.473 -11.555 -20.359 1 98.12 145 ARG A CA 1
ATOM 1045 C C . ARG A 1 145 ? -5.457 -10.406 -19.359 1 98.12 145 ARG A C 1
ATOM 1047 O O . ARG A 1 145 ? -6.137 -9.391 -19.547 1 98.12 145 ARG A O 1
ATOM 1054 N N . ASN A 1 146 ? -4.641 -10.594 -18.328 1 98.25 146 ASN A N 1
ATOM 1055 C CA . ASN A 1 146 ? -4.609 -9.586 -17.266 1 98.25 146 ASN A CA 1
ATOM 1056 C C . ASN A 1 146 ? -3.316 -8.773 -17.312 1 98.25 146 ASN A C 1
ATOM 1058 O O . ASN A 1 146 ? -2.969 -8.109 -16.328 1 98.25 146 ASN A O 1
ATOM 1062 N N . GLY A 1 147 ? -2.564 -8.844 -18.344 1 97.94 147 GLY A N 1
ATOM 1063 C CA . GLY A 1 147 ? -1.382 -8.023 -18.531 1 97.94 147 GLY A CA 1
ATOM 1064 C C . GLY A 1 147 ? -0.183 -8.508 -17.75 1 97.94 147 GLY A C 1
ATOM 1065 O O . GLY A 1 147 ? 0.704 -7.719 -17.406 1 97.94 147 GLY A O 1
ATOM 1066 N N . ILE A 1 148 ? -0.18 -9.719 -17.375 1 97.81 148 ILE A N 1
ATOM 1067 C CA . ILE A 1 148 ? 0.942 -10.328 -16.672 1 97.81 148 ILE A CA 1
ATOM 1068 C C . ILE A 1 148 ? 1.7 -11.258 -17.625 1 97.81 148 ILE A C 1
ATOM 1070 O O . ILE A 1 148 ? 1.095 -12.086 -18.312 1 97.81 148 ILE A O 1
ATOM 1074 N N . GLU A 1 149 ? 2.967 -11.062 -17.719 1 97.62 149 GLU A N 1
ATOM 1075 C CA . GLU A 1 149 ? 3.807 -11.906 -18.562 1 97.62 149 GLU A CA 1
ATOM 1076 C C . GLU A 1 149 ? 4.59 -12.922 -17.734 1 97.62 149 GLU A C 1
ATOM 1078 O O . GLU A 1 149 ? 5.395 -12.539 -16.875 1 97.62 149 GLU A O 1
ATOM 1083 N N . LEU A 1 150 ? 4.324 -14.156 -17.953 1 96.06 150 LEU A N 1
ATOM 1084 C CA . LEU A 1 150 ? 5.129 -15.219 -17.359 1 96.06 150 LEU A CA 1
ATOM 1085 C C . LEU A 1 150 ? 6.391 -15.469 -18.172 1 96.06 150 LEU A C 1
ATOM 1087 O O . LEU A 1 150 ? 6.32 -15.633 -19.391 1 96.06 150 LEU A O 1
ATOM 1091 N N . LEU A 1 151 ? 7.535 -15.484 -17.609 1 94.81 151 LEU A N 1
ATOM 1092 C CA . LEU A 1 151 ? 8.812 -15.43 -18.312 1 94.81 151 LEU A CA 1
ATOM 1093 C C . LEU A 1 151 ? 9.539 -16.766 -18.219 1 94.81 151 LEU A C 1
ATOM 1095 O O .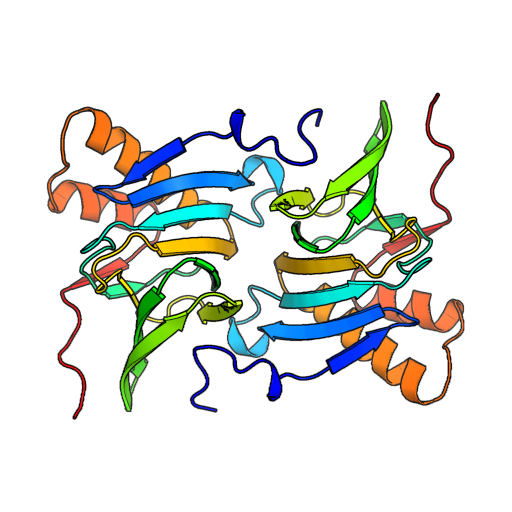 LEU A 1 151 ? 10.562 -16.969 -18.875 1 94.81 151 LEU A O 1
ATOM 1099 N N . GLY A 1 152 ? 9.016 -17.75 -17.438 1 91.06 152 GLY A N 1
ATOM 1100 C CA . GLY A 1 152 ? 9.672 -19.031 -17.266 1 91.06 152 GLY A CA 1
ATOM 1101 C C . GLY A 1 152 ? 10.312 -19.203 -15.898 1 91.06 152 GLY A C 1
ATOM 1102 O O . GLY A 1 152 ? 10 -18.453 -14.969 1 91.06 152 GLY A O 1
ATOM 1103 N N . PRO A 1 153 ? 11.156 -20.234 -15.789 1 91 153 PRO A N 1
ATOM 1104 C CA . PRO A 1 153 ? 11.734 -20.531 -14.477 1 91 153 PRO A CA 1
ATOM 1105 C C . PRO A 1 153 ? 12.664 -19.438 -13.977 1 91 153 PRO A C 1
ATOM 1107 O O . PRO A 1 153 ? 13.18 -18.641 -14.781 1 91 153 PRO A O 1
ATOM 1110 N N . ILE A 1 154 ? 12.758 -19.297 -12.664 1 90.12 154 ILE A N 1
ATOM 1111 C CA . ILE A 1 154 ? 13.742 -18.391 -12.07 1 90.12 154 ILE A CA 1
ATOM 1112 C C . ILE A 1 154 ? 15.141 -18.75 -12.562 1 90.12 154 ILE A C 1
ATOM 1114 O O . ILE A 1 154 ? 15.586 -19.891 -12.398 1 90.12 154 ILE A O 1
ATOM 1118 N N . PRO A 1 155 ? 15.734 -17.797 -13.219 1 85.75 155 PRO A N 1
ATOM 1119 C CA . PRO A 1 155 ? 17.094 -18.094 -13.703 1 85.75 155 PRO A CA 1
ATOM 1120 C C . PRO A 1 155 ? 18.062 -18.406 -12.578 1 85.75 155 PRO A C 1
ATOM 1122 O O . PRO A 1 155 ? 17.859 -17.984 -11.438 1 85.75 155 PRO A O 1
ATOM 1125 N N . ALA A 1 156 ? 19.125 -19.125 -12.961 1 81.88 156 ALA A N 1
ATOM 1126 C CA . ALA A 1 156 ? 20.188 -19.391 -12 1 81.88 156 ALA A CA 1
ATOM 1127 C C . ALA A 1 156 ? 20.797 -18.094 -11.492 1 81.88 156 ALA A C 1
ATOM 1129 O O . ALA A 1 156 ? 20.984 -17.141 -12.258 1 81.88 156 ALA A O 1
ATOM 1130 N N . LEU A 1 157 ? 20.875 -18.016 -10.164 1 81.69 157 LEU A N 1
ATOM 1131 C CA . LEU A 1 157 ? 21.438 -16.812 -9.562 1 81.69 157 LEU A CA 1
ATOM 1132 C C . LEU A 1 157 ? 22.891 -16.609 -10.016 1 81.69 157 LEU A C 1
ATOM 1134 O O . LEU A 1 157 ? 23.625 -17.594 -10.227 1 81.69 157 LEU A O 1
ATOM 1138 N N . ARG A 1 158 ? 23.141 -15.5 -10.5 1 64.12 158 ARG A N 1
ATOM 1139 C CA . ARG A 1 158 ? 24.531 -15.25 -10.859 1 64.12 158 ARG A CA 1
ATOM 1140 C C . ARG A 1 158 ? 25.438 -15.328 -9.625 1 64.12 158 ARG A C 1
ATOM 1142 O O . ARG A 1 158 ? 25.047 -14.922 -8.531 1 64.12 158 ARG A O 1
ATOM 1149 N N . GLY A 1 159 ? 26.312 -16.281 -9.492 1 55.47 159 GLY A N 1
ATOM 1150 C CA . GLY A 1 159 ? 27.375 -16.453 -8.508 1 55.47 159 GLY A CA 1
ATOM 1151 C C . GLY A 1 159 ? 28.016 -15.148 -8.086 1 55.47 159 GLY A C 1
ATOM 1152 O O . GLY A 1 159 ? 27.953 -14.156 -8.812 1 55.47 159 GLY A O 1
ATOM 1153 N N . MET B 1 1 ? 19.875 -0.398 -6.219 1 45.38 1 MET B N 1
ATOM 1154 C CA . MET B 1 1 ? 19.156 -1.654 -6.066 1 45.38 1 MET B CA 1
ATOM 1155 C C . MET B 1 1 ? 19.609 -2.408 -4.824 1 45.38 1 MET B C 1
ATOM 1157 O O . MET B 1 1 ? 19.109 -3.488 -4.523 1 45.38 1 MET B O 1
ATOM 1161 N N . ASP B 1 2 ? 20.719 -1.986 -4.234 1 54.66 2 ASP B N 1
ATOM 1162 C CA . ASP B 1 2 ? 21.375 -2.521 -3.051 1 54.66 2 ASP B CA 1
ATOM 1163 C C . ASP B 1 2 ? 20.547 -2.258 -1.794 1 54.66 2 ASP B C 1
ATOM 1165 O O . ASP B 1 2 ? 20.953 -2.607 -0.687 1 54.66 2 ASP B O 1
ATOM 1169 N N . LYS B 1 3 ? 19.281 -1.893 -2.043 1 64.31 3 LYS B N 1
ATOM 1170 C CA . LYS B 1 3 ? 18.578 -1.411 -0.858 1 64.31 3 LYS B CA 1
ATOM 1171 C C . LYS B 1 3 ? 17.391 -2.307 -0.526 1 64.31 3 LYS B C 1
ATOM 1173 O O . LYS B 1 3 ? 16.641 -2.025 0.411 1 64.31 3 LYS B O 1
ATOM 1178 N N . LEU B 1 4 ? 17.344 -3.393 -1.233 1 80.31 4 LEU B N 1
ATOM 1179 C CA . LEU B 1 4 ? 16.219 -4.258 -0.889 1 80.31 4 LEU B CA 1
ATOM 1180 C C . LEU B 1 4 ? 16.672 -5.379 0.045 1 80.31 4 LEU B C 1
ATOM 1182 O O . LEU B 1 4 ? 17.75 -5.945 -0.128 1 80.31 4 LEU B O 1
ATOM 1186 N N . PRO B 1 5 ? 15.883 -5.824 1.163 1 90.12 5 PRO B N 1
ATOM 1187 C CA . PRO B 1 5 ? 14.742 -5.008 1.576 1 90.12 5 PRO B CA 1
ATOM 1188 C C . PRO B 1 5 ? 15.148 -3.602 2.018 1 90.12 5 PRO B C 1
ATOM 1190 O O . PRO B 1 5 ? 16.328 -3.352 2.285 1 90.12 5 PRO B O 1
ATOM 1193 N N . VAL B 1 6 ? 14.148 -2.818 2.053 1 85.25 6 VAL B N 1
ATOM 1194 C CA . VAL B 1 6 ? 14.422 -1.432 2.418 1 85.25 6 VAL B CA 1
ATOM 1195 C C . VAL B 1 6 ? 15.016 -1.373 3.824 1 85.25 6 VAL B C 1
ATOM 1197 O O . VAL B 1 6 ? 14.469 -1.958 4.762 1 85.25 6 VAL B O 1
ATOM 1200 N N . ASP B 1 7 ? 16.234 -0.907 3.932 1 85.94 7 ASP B N 1
ATOM 1201 C CA . ASP B 1 7 ? 16.828 -0.618 5.23 1 85.94 7 ASP B CA 1
ATOM 1202 C C . ASP B 1 7 ? 16.25 0.66 5.832 1 85.94 7 ASP B C 1
ATOM 1204 O O . ASP B 1 7 ? 16.641 1.766 5.461 1 85.94 7 ASP B O 1
ATOM 1208 N N . ARG B 1 8 ? 15.383 0.429 6.789 1 86.44 8 ARG B N 1
ATOM 1209 C CA . ARG B 1 8 ? 14.656 1.548 7.379 1 86.44 8 ARG B CA 1
ATOM 1210 C C . ARG B 1 8 ? 15.617 2.598 7.93 1 86.44 8 ARG B C 1
ATOM 1212 O O . ARG B 1 8 ? 15.328 3.795 7.883 1 86.44 8 ARG B O 1
ATOM 1219 N N . ALA B 1 9 ? 16.734 2.148 8.461 1 86.62 9 ALA B N 1
ATOM 1220 C CA . ALA B 1 9 ? 17.719 3.057 9.039 1 86.62 9 ALA B CA 1
ATOM 1221 C C . ALA B 1 9 ? 18.297 3.984 7.977 1 86.62 9 ALA B C 1
ATOM 1223 O O . ALA B 1 9 ? 18.734 5.098 8.281 1 86.62 9 ALA B O 1
ATOM 1224 N N . GLY B 1 10 ? 18.234 3.57 6.734 1 90.5 10 GLY B N 1
ATOM 1225 C CA . GLY B 1 10 ? 18.797 4.355 5.645 1 90.5 10 GLY B CA 1
ATOM 1226 C C . GLY B 1 10 ? 17.75 5.156 4.891 1 90.5 10 GLY B C 1
ATOM 1227 O O . GLY B 1 10 ? 18.062 5.891 3.957 1 90.5 10 GLY B O 1
ATOM 1228 N N . CYS B 1 11 ? 16.5 5.098 5.355 1 93.69 11 CYS B N 1
ATOM 1229 C CA . CYS B 1 11 ? 15.406 5.766 4.652 1 93.69 11 CYS B CA 1
ATOM 1230 C C . CYS B 1 11 ? 15.359 7.246 5.004 1 93.69 11 CYS B C 1
ATOM 1232 O O . CYS B 1 11 ? 15.734 7.641 6.113 1 93.69 11 CYS B O 1
ATOM 1234 N N . GLU B 1 12 ? 15 8.008 4.012 1 95.38 12 GLU B N 1
ATOM 1235 C CA . GLU B 1 12 ? 14.75 9.43 4.25 1 95.38 12 GLU B CA 1
ATOM 1236 C C . GLU B 1 12 ? 13.594 9.625 5.23 1 95.38 12 GLU B C 1
ATOM 1238 O O . GLU B 1 12 ? 12.578 8.938 5.152 1 95.38 12 GLU B O 1
ATOM 1243 N N . ARG B 1 13 ? 13.812 10.578 6.195 1 97.12 13 ARG B N 1
ATOM 1244 C CA . ARG B 1 13 ? 12.781 10.945 7.16 1 97.12 13 ARG B CA 1
ATOM 1245 C C . ARG B 1 13 ? 12.352 12.398 6.98 1 97.12 13 ARG B C 1
ATOM 1247 O O . ARG B 1 13 ? 13.195 13.273 6.773 1 97.12 13 ARG B O 1
ATOM 1254 N N . LEU B 1 14 ? 11.055 12.609 6.941 1 97.12 14 LEU B N 1
ATOM 1255 C CA . LEU B 1 14 ? 10.477 13.945 6.836 1 97.12 14 LEU B CA 1
ATOM 1256 C C . LEU B 1 14 ? 9.648 14.281 8.07 1 97.12 14 LEU B C 1
ATOM 1258 O O . LEU B 1 14 ? 9 13.398 8.641 1 97.12 14 LEU B O 1
ATOM 1262 N N . LEU B 1 15 ? 9.68 15.539 8.453 1 94.56 15 LEU B N 1
ATOM 1263 C CA . LEU B 1 15 ? 8.812 16.062 9.5 1 94.56 15 LEU B CA 1
ATOM 1264 C C . LEU B 1 15 ? 7.754 17 8.914 1 94.56 15 LEU B C 1
ATOM 1266 O O . LEU B 1 15 ? 8.086 17.953 8.211 1 94.56 15 LEU B O 1
ATOM 1270 N N . MET B 1 16 ? 6.543 16.656 9.148 1 91.19 16 MET B N 1
ATOM 1271 C CA . MET B 1 16 ? 5.402 17.484 8.797 1 91.19 16 MET B CA 1
ATOM 1272 C C . MET B 1 16 ? 4.605 17.875 10.039 1 91.19 16 MET B C 1
ATOM 1274 O O . MET B 1 16 ? 3.676 17.156 10.43 1 91.19 16 MET B O 1
ATOM 1278 N N . GLY B 1 17 ? 4.969 19.047 10.508 1 87.81 17 GLY B N 1
ATOM 1279 C CA . GLY B 1 17 ? 4.445 19.328 11.836 1 87.81 17 GLY B CA 1
ATOM 1280 C C . GLY B 1 17 ? 4.938 18.359 12.891 1 87.81 17 GLY B C 1
ATOM 1281 O O . GLY B 1 17 ? 6.145 18.172 13.055 1 87.81 17 GLY B O 1
ATOM 1282 N N . THR B 1 18 ? 4.016 17.766 13.508 1 88 18 THR B N 1
ATOM 1283 C CA . THR B 1 18 ? 4.395 16.812 14.547 1 88 18 THR B CA 1
ATOM 1284 C C . THR B 1 18 ? 4.477 15.398 13.984 1 88 18 THR B C 1
ATOM 1286 O O . THR B 1 18 ? 4.945 14.484 14.664 1 88 18 THR B O 1
ATOM 1289 N N . ASP B 1 19 ? 4.059 15.25 12.742 1 93.44 19 ASP B N 1
ATOM 1290 C CA . ASP B 1 19 ? 4.047 13.938 12.117 1 93.44 19 ASP B CA 1
ATOM 1291 C C . ASP B 1 19 ? 5.414 13.594 11.531 1 93.44 19 ASP B C 1
ATOM 1293 O O . ASP B 1 19 ? 6.059 14.445 10.914 1 93.44 19 ASP B O 1
ATOM 1297 N N . GLU B 1 20 ? 5.852 12.398 11.805 1 96.38 20 GLU B N 1
ATOM 1298 C CA . GLU B 1 20 ? 7.094 11.883 11.234 1 96.38 20 GLU B CA 1
ATOM 1299 C C . GLU B 1 20 ? 6.82 10.859 10.141 1 96.38 20 GLU B C 1
ATOM 1301 O O . GLU B 1 20 ? 6.066 9.898 10.352 1 96.38 20 GLU B O 1
ATOM 1306 N N . ILE B 1 21 ? 7.469 11.094 9.008 1 97.12 21 ILE B N 1
ATOM 1307 C CA . ILE B 1 21 ? 7.285 10.195 7.871 1 97.12 21 ILE B CA 1
ATOM 1308 C C . ILE B 1 21 ? 8.617 9.547 7.504 1 97.12 21 ILE B C 1
ATOM 1310 O O . ILE B 1 21 ? 9.625 10.242 7.332 1 97.12 21 ILE B O 1
ATOM 1314 N N . THR B 1 22 ? 8.695 8.266 7.492 1 97.88 22 THR B N 1
ATOM 1315 C CA . THR B 1 22 ? 9.805 7.52 6.902 1 97.88 22 THR B CA 1
ATOM 1316 C C . THR B 1 22 ? 9.43 7.008 5.516 1 97.88 22 THR B C 1
ATOM 1318 O O . THR B 1 22 ? 8.492 6.223 5.367 1 97.88 22 THR B O 1
ATOM 1321 N N . ILE B 1 23 ? 10.18 7.441 4.48 1 97.69 23 ILE B N 1
ATOM 1322 C CA . ILE B 1 23 ? 9.859 7.059 3.109 1 97.69 23 ILE B CA 1
ATOM 1323 C C . ILE B 1 23 ? 10.438 5.68 2.811 1 97.69 23 ILE B C 1
ATOM 1325 O O . ILE B 1 23 ? 11.656 5.504 2.764 1 97.69 23 ILE B O 1
ATOM 1329 N N . LEU B 1 24 ? 9.562 4.699 2.625 1 96.94 24 LEU B N 1
ATOM 1330 C CA . LEU B 1 24 ? 9.969 3.328 2.334 1 96.94 24 LEU B CA 1
ATOM 1331 C C . LEU B 1 24 ? 10.094 3.105 0.83 1 96.94 24 LEU B C 1
ATOM 1333 O O . LEU B 1 24 ? 10.922 2.307 0.382 1 96.94 24 LEU B O 1
ATOM 1337 N N . ALA B 1 25 ? 9.258 3.762 0.065 1 95.56 25 ALA B N 1
ATOM 1338 C CA . ALA B 1 25 ? 9.328 3.777 -1.393 1 95.56 25 ALA B CA 1
ATOM 1339 C C . ALA B 1 25 ? 8.812 5.098 -1.955 1 95.56 25 ALA B C 1
ATOM 1341 O O . ALA B 1 25 ? 7.734 5.562 -1.581 1 95.56 25 ALA B O 1
ATOM 1342 N N . GLY B 1 26 ? 9.602 5.676 -2.766 1 94.75 26 GLY B N 1
ATOM 1343 C CA . GLY B 1 26 ? 9.188 6.867 -3.49 1 94.75 26 GLY B CA 1
ATOM 1344 C C . GLY B 1 26 ? 8.891 6.602 -4.953 1 94.75 26 GLY B C 1
ATOM 1345 O O . GLY B 1 26 ? 8.883 5.449 -5.395 1 94.75 26 GLY B O 1
ATOM 1346 N N . SER B 1 27 ? 8.531 7.676 -5.645 1 92.81 27 SER B N 1
ATOM 1347 C CA . SER B 1 27 ? 8.203 7.586 -7.062 1 92.81 27 SER B CA 1
ATOM 1348 C C . SER B 1 27 ? 9.398 7.109 -7.879 1 92.81 27 SER B C 1
ATOM 1350 O O . SER B 1 27 ? 9.234 6.363 -8.844 1 92.81 27 SER B O 1
ATOM 1352 N N . ASP B 1 28 ? 10.57 7.414 -7.41 1 87.25 28 ASP B N 1
ATOM 1353 C CA . ASP B 1 28 ? 11.781 7.035 -8.133 1 87.25 28 ASP B CA 1
ATOM 1354 C C . ASP B 1 28 ? 11.984 5.523 -8.109 1 87.25 28 ASP B C 1
ATOM 1356 O O . ASP B 1 28 ? 12.469 4.938 -9.086 1 87.25 28 ASP B O 1
ATOM 1360 N N . GLU B 1 29 ? 11.578 4.855 -7.066 1 85.69 29 GLU B N 1
ATOM 1361 C CA . GLU B 1 29 ? 11.82 3.43 -6.871 1 85.69 29 GLU B CA 1
ATOM 1362 C C . GLU B 1 29 ? 10.695 2.594 -7.48 1 85.69 29 GLU B C 1
ATOM 1364 O O . GLU B 1 29 ? 10.852 1.388 -7.676 1 85.69 29 GLU B O 1
ATOM 1369 N N . THR B 1 30 ? 9.609 3.195 -7.789 1 90.56 30 THR B N 1
ATOM 1370 C CA . THR B 1 30 ? 8.43 2.432 -8.195 1 90.56 30 THR B CA 1
ATOM 1371 C C . THR B 1 30 ? 7.961 2.855 -9.578 1 90.56 30 THR B C 1
ATOM 1373 O O . THR B 1 30 ? 6.859 2.5 -10.008 1 90.56 30 THR B O 1
ATOM 1376 N N . GLY B 1 31 ? 8.797 3.688 -10.281 1 90.5 31 GLY B N 1
ATOM 1377 C CA . GLY B 1 31 ? 8.383 4.199 -11.578 1 90.5 31 GLY B CA 1
ATOM 1378 C C . GLY B 1 31 ? 7.199 5.145 -11.5 1 90.5 31 GLY B C 1
ATOM 1379 O O . GLY B 1 31 ? 6.379 5.199 -12.414 1 90.5 31 GLY B O 1
ATOM 1380 N N . GLY B 1 32 ? 7.027 5.699 -10.305 1 95.19 32 GLY B N 1
ATOM 1381 C CA . GLY B 1 32 ? 5.977 6.676 -10.086 1 95.19 32 GLY B CA 1
ATOM 1382 C C . GLY B 1 32 ? 4.68 6.059 -9.594 1 95.19 32 GLY B C 1
ATOM 1383 O O . GLY B 1 32 ? 3.729 6.773 -9.266 1 95.19 32 GLY B O 1
ATOM 1384 N N . ALA B 1 33 ? 4.648 4.773 -9.453 1 96.12 33 ALA B N 1
ATOM 1385 C CA . ALA B 1 33 ? 3.398 4.066 -9.188 1 96.12 33 ALA B CA 1
ATOM 1386 C C . ALA B 1 33 ? 2.924 4.316 -7.758 1 96.12 33 ALA B C 1
ATOM 1388 O O . ALA B 1 33 ? 1.724 4.457 -7.512 1 96.12 33 ALA B O 1
ATOM 1389 N N . LEU B 1 34 ? 3.932 4.395 -6.871 1 97.44 34 LEU B N 1
ATOM 1390 C CA . LEU B 1 34 ? 3.549 4.406 -5.461 1 97.44 34 LEU B CA 1
ATOM 1391 C C . LEU B 1 34 ? 4.379 5.418 -4.68 1 97.44 34 LEU B C 1
ATOM 1393 O O . LEU B 1 34 ? 5.48 5.777 -5.098 1 97.44 34 LEU B O 1
ATOM 1397 N N . PHE B 1 35 ? 3.859 5.91 -3.676 1 98.31 35 PHE B N 1
ATOM 1398 C CA . PHE B 1 35 ? 4.523 6.531 -2.535 1 98.31 35 PHE B CA 1
ATOM 1399 C C . PHE B 1 35 ? 4.133 5.832 -1.238 1 98.31 35 PHE B C 1
ATOM 1401 O O . PHE B 1 35 ? 2.975 5.891 -0.819 1 98.31 35 PHE B O 1
ATOM 1408 N N . ALA B 1 36 ? 5.062 5.09 -0.65 1 98.19 36 ALA B N 1
ATOM 1409 C CA . ALA B 1 36 ? 4.816 4.293 0.549 1 98.19 36 ALA B CA 1
ATOM 1410 C C . ALA B 1 36 ? 5.664 4.785 1.719 1 98.19 36 ALA B C 1
ATOM 1412 O O . ALA B 1 36 ? 6.879 4.965 1.581 1 98.19 36 ALA B O 1
ATOM 1413 N N . VAL B 1 37 ? 4.98 4.938 2.83 1 98.44 37 VAL B N 1
ATOM 1414 C CA . VAL B 1 37 ? 5.68 5.516 3.975 1 98.44 37 VAL B CA 1
ATOM 1415 C C . VAL B 1 37 ? 5.219 4.836 5.262 1 98.44 37 VAL B C 1
ATOM 1417 O O . VAL B 1 37 ? 4.16 4.199 5.289 1 98.44 37 VAL B O 1
ATOM 1420 N N . GLU B 1 38 ? 6.031 4.855 6.246 1 98.06 38 GLU B N 1
ATOM 1421 C CA . GLU B 1 38 ? 5.605 4.68 7.629 1 98.06 38 GLU B CA 1
ATOM 1422 C C . GLU B 1 38 ? 5.418 6.027 8.32 1 98.06 38 GLU B C 1
ATOM 1424 O O . GLU B 1 38 ? 6.336 6.852 8.352 1 98.06 38 GLU B O 1
ATOM 1429 N N . ILE B 1 39 ? 4.254 6.289 8.82 1 98.12 39 ILE B N 1
ATOM 1430 C CA . ILE B 1 39 ? 3.953 7.566 9.453 1 98.12 39 ILE B CA 1
ATOM 1431 C C . ILE B 1 39 ? 3.768 7.367 10.953 1 98.12 39 ILE B C 1
ATOM 1433 O O . ILE B 1 39 ? 3.15 6.391 11.383 1 98.12 39 ILE B O 1
ATOM 1437 N N . THR B 1 40 ? 4.336 8.164 11.695 1 98.19 40 THR B N 1
ATOM 1438 C CA . THR B 1 40 ? 4.102 8.289 13.125 1 98.19 40 THR B CA 1
ATOM 1439 C C . THR B 1 40 ? 3.416 9.617 13.445 1 98.19 40 THR B C 1
ATOM 1441 O O . THR B 1 40 ? 3.959 10.688 13.172 1 98.19 40 THR B O 1
ATOM 1444 N N . MET B 1 41 ? 2.252 9.469 13.977 1 97.88 41 MET B N 1
ATOM 1445 C CA . MET B 1 41 ? 1.477 10.641 14.391 1 97.88 41 MET B CA 1
ATOM 1446 C C . MET B 1 41 ? 1.37 10.719 15.906 1 97.88 41 MET B C 1
ATOM 1448 O O . MET B 1 41 ? 0.851 9.805 16.547 1 97.88 41 MET B O 1
ATOM 1452 N N . HIS B 1 42 ? 1.907 11.781 16.469 1 97.44 42 HIS B N 1
ATOM 1453 C CA . HIS B 1 42 ? 1.821 11.984 17.906 1 97.44 42 HIS B CA 1
ATOM 1454 C C . HIS B 1 42 ? 0.43 12.461 18.312 1 97.44 42 HIS B C 1
ATOM 1456 O O . HIS B 1 42 ? -0.385 12.812 17.469 1 97.44 42 HIS B O 1
ATOM 1462 N N . PRO B 1 43 ? 0.195 12.406 19.656 1 97.12 43 PRO B N 1
ATOM 1463 C CA . PRO B 1 43 ? -1.113 12.891 20.109 1 97.12 43 PRO B CA 1
ATOM 1464 C C . PRO B 1 43 ? -1.452 14.273 19.547 1 97.12 43 PRO B C 1
ATOM 1466 O O . PRO B 1 43 ? -0.632 15.195 19.641 1 97.12 43 PRO B O 1
ATOM 1469 N N . GLY B 1 44 ? -2.607 14.336 18.938 1 94.12 44 GLY B N 1
ATOM 1470 C CA . GLY B 1 44 ? -3.035 15.594 18.344 1 94.12 44 GLY B CA 1
ATOM 1471 C C . GLY B 1 44 ? -2.518 15.812 16.938 1 94.12 44 GLY B C 1
ATOM 1472 O O . GLY B 1 44 ? -2.836 16.812 16.297 1 94.12 44 GLY B O 1
ATOM 1473 N N . GLY B 1 45 ? -1.783 14.812 16.438 1 92.25 45 GLY B N 1
ATOM 1474 C CA . GLY B 1 45 ? -1.209 14.93 15.109 1 92.25 45 GLY B CA 1
ATOM 1475 C C . GLY B 1 45 ? -2.23 14.75 14 1 92.25 45 GLY B C 1
ATOM 1476 O O . GLY B 1 45 ? -3.365 14.344 14.258 1 92.25 45 GLY B O 1
ATOM 1477 N N . GLY B 1 46 ? -1.794 15 12.781 1 89.5 46 GLY B N 1
ATOM 1478 C CA . GLY B 1 46 ? -2.637 14.969 11.602 1 89.5 46 GLY B CA 1
ATOM 1479 C C . GLY B 1 46 ? -3.174 16.328 11.203 1 89.5 46 GLY B C 1
ATOM 1480 O O . GLY B 1 46 ? -3.34 17.203 12.055 1 89.5 46 GLY B O 1
ATOM 1481 N N . PRO B 1 47 ? -3.311 16.469 9.867 1 77.62 47 PRO B N 1
ATOM 1482 C CA . PRO B 1 47 ? -3.883 17.766 9.461 1 77.62 47 PRO B CA 1
ATOM 1483 C C . PRO B 1 47 ? -5.289 17.984 10.008 1 77.62 47 PRO B C 1
ATOM 1485 O O . PRO B 1 47 ? -6.156 17.109 9.867 1 77.62 47 PRO B O 1
ATOM 1488 N N . PRO B 1 48 ? -5.504 19.094 10.523 1 73.56 48 PRO B N 1
ATOM 1489 C CA . PRO B 1 48 ? -6.828 19.359 11.094 1 73.56 48 PRO B CA 1
ATOM 1490 C C . PRO B 1 48 ? -7.828 19.844 10.047 1 73.56 48 PRO B C 1
ATOM 1492 O O . PRO B 1 48 ? -8.711 20.641 10.359 1 73.56 48 PRO B O 1
ATOM 1495 N N . VAL B 1 49 ? -7.566 19.547 8.836 1 88.88 49 VAL B N 1
ATOM 1496 C CA . VAL B 1 49 ? -8.453 20.016 7.777 1 88.88 49 VAL B CA 1
ATOM 1497 C C . VAL B 1 49 ? -8.836 18.844 6.867 1 88.88 49 VAL B C 1
ATOM 1499 O O . VAL B 1 49 ? -8.055 17.906 6.688 1 88.88 49 VAL B O 1
ATOM 1502 N N . MET B 1 50 ? -10.094 19.031 6.328 1 95.06 50 MET B N 1
ATOM 1503 C CA . MET B 1 50 ? -10.492 18.125 5.258 1 95.06 50 MET B CA 1
ATOM 1504 C C . MET B 1 50 ? -9.727 18.422 3.975 1 95.06 50 MET B C 1
ATOM 1506 O O . MET B 1 50 ? -9.406 19.578 3.691 1 95.06 50 MET B O 1
ATOM 1510 N N . HIS B 1 51 ? -9.414 17.359 3.244 1 96.69 51 HIS B N 1
ATOM 1511 C CA . HIS B 1 51 ? -8.742 17.562 1.965 1 96.69 51 HIS B CA 1
ATOM 1512 C C . HIS B 1 51 ? -9.109 16.469 0.974 1 96.69 51 HIS B C 1
ATOM 1514 O O . HIS B 1 51 ? -9.727 15.461 1.351 1 96.69 51 HIS B O 1
ATOM 1520 N N . ARG B 1 52 ? -8.852 16.719 -0.254 1 96.69 52 ARG B N 1
ATOM 1521 C CA . ARG B 1 52 ? -9.055 15.711 -1.289 1 96.69 52 ARG B CA 1
ATOM 1522 C C . ARG B 1 52 ? -7.934 15.766 -2.324 1 96.69 52 ARG B C 1
ATOM 1524 O O . ARG B 1 52 ? -7.293 16.797 -2.506 1 96.69 52 ARG B O 1
ATOM 1531 N N . HIS B 1 53 ? -7.625 14.703 -2.879 1 97.19 53 HIS B N 1
ATOM 1532 C CA . HIS B 1 53 ? -6.637 14.516 -3.936 1 97.19 53 HIS B CA 1
ATOM 1533 C C . HIS B 1 53 ? -6.984 13.312 -4.809 1 97.19 53 HIS B C 1
ATOM 1535 O O . HIS B 1 53 ? -7.754 12.445 -4.395 1 97.19 53 HIS B O 1
ATOM 1541 N N . ALA B 1 54 ? -6.387 13.289 -5.934 1 96.25 54 ALA B N 1
ATOM 1542 C CA . ALA B 1 54 ? -6.723 12.273 -6.926 1 96.25 54 ALA B CA 1
ATOM 1543 C C . ALA B 1 54 ? -6.184 10.906 -6.516 1 96.25 54 ALA B C 1
ATOM 1545 O O . ALA B 1 54 ? -6.859 9.883 -6.691 1 96.25 54 ALA B O 1
ATOM 1546 N N . PRO B 1 55 ? -4.945 10.805 -5.965 1 96.62 55 PRO B N 1
ATOM 1547 C CA . PRO B 1 55 ? -4.449 9.477 -5.617 1 96.62 55 PRO B CA 1
ATOM 1548 C C . PRO B 1 55 ? -5.363 8.734 -4.641 1 96.62 55 PRO B C 1
ATOM 1550 O O . PRO B 1 55 ? -5.914 9.352 -3.725 1 96.62 55 PRO B O 1
ATOM 1553 N N . GLY B 1 56 ? -5.59 7.445 -4.961 1 96.5 56 GLY B N 1
ATOM 1554 C CA . GLY B 1 56 ? -6.105 6.582 -3.91 1 96.5 56 GLY B CA 1
ATOM 1555 C C . GLY B 1 56 ? -5.059 6.219 -2.873 1 96.5 56 GLY B C 1
ATOM 1556 O O . GLY B 1 56 ? -3.859 6.395 -3.104 1 96.5 56 GLY B O 1
ATOM 1557 N N . GLU B 1 57 ? -5.48 5.809 -1.766 1 97.12 57 GLU B N 1
ATOM 1558 C CA . GLU B 1 57 ? -4.523 5.488 -0.709 1 97.12 57 GLU B CA 1
ATOM 1559 C C . GLU B 1 57 ? -5.086 4.438 0.244 1 97.12 57 GLU B C 1
ATOM 1561 O O . GLU B 1 57 ? -6.285 4.145 0.214 1 97.12 57 GLU B O 1
ATOM 1566 N N . ILE B 1 58 ? -4.207 3.826 0.985 1 97.44 58 ILE B N 1
ATOM 1567 C CA . ILE B 1 58 ? -4.605 2.873 2.016 1 97.44 58 ILE B CA 1
ATOM 1568 C C . ILE B 1 58 ? -3.672 2.99 3.217 1 97.44 58 ILE B C 1
ATOM 1570 O O . ILE B 1 58 ? -2.465 3.188 3.055 1 97.44 58 ILE B O 1
ATOM 1574 N N . TYR B 1 59 ? -4.25 2.893 4.406 1 97.62 59 TYR B N 1
ATOM 1575 C CA . TYR B 1 59 ? -3.518 2.814 5.664 1 97.62 59 TYR B CA 1
ATOM 1576 C C . TYR B 1 59 ? -3.615 1.417 6.266 1 97.62 59 TYR B C 1
ATOM 1578 O O . TYR B 1 59 ? -4.691 0.818 6.289 1 97.62 59 TYR B O 1
ATOM 1586 N N . ARG B 1 60 ? -2.557 0.912 6.629 1 97.88 60 ARG B N 1
ATOM 1587 C CA . ARG B 1 60 ? -2.486 -0.231 7.535 1 97.88 60 ARG B CA 1
ATOM 1588 C C . ARG B 1 60 ? -1.94 0.183 8.898 1 97.88 60 ARG B C 1
ATOM 1590 O O . ARG B 1 60 ? -0.753 0.489 9.031 1 97.88 60 ARG B O 1
ATOM 1597 N N . VAL B 1 61 ? -2.822 0.122 9.906 1 98 61 VAL B N 1
ATOM 1598 C CA . VAL B 1 61 ? -2.393 0.576 11.227 1 98 61 VAL B CA 1
ATOM 1599 C C . VAL B 1 61 ? -1.483 -0.472 11.867 1 98 61 VAL B C 1
ATOM 1601 O O . VAL B 1 61 ? -1.829 -1.654 11.922 1 98 61 VAL B O 1
ATOM 1604 N N . LEU B 1 62 ? -0.34 0.006 12.258 1 97.56 62 LEU B N 1
ATOM 1605 C CA . LEU B 1 62 ? 0.662 -0.887 12.828 1 97.56 62 LEU B CA 1
ATOM 1606 C C . LEU B 1 62 ? 0.635 -0.83 14.352 1 97.56 62 LEU B C 1
ATOM 1608 O O . LEU B 1 62 ? 0.886 -1.836 15.023 1 97.56 62 LEU B O 1
ATOM 1612 N N . ASP B 1 63 ? 0.399 0.26 14.875 1 98.12 63 ASP B N 1
ATOM 1613 C CA . ASP B 1 63 ? 0.362 0.501 16.312 1 98.12 63 ASP B CA 1
ATOM 1614 C C . ASP B 1 63 ? -0.53 1.695 16.656 1 98.12 63 ASP B C 1
ATOM 1616 O O . ASP B 1 63 ? -0.619 2.646 15.875 1 98.12 63 ASP B O 1
ATOM 1620 N N . GLY B 1 64 ? -1.184 1.605 17.875 1 98.12 64 GLY B N 1
ATOM 1621 C CA . GLY B 1 64 ? -2.045 2.695 18.297 1 98.12 64 GLY B CA 1
ATOM 1622 C C . GLY B 1 64 ? -3.342 2.775 17.516 1 98.12 64 GLY B C 1
ATOM 1623 O O . GLY B 1 64 ? -3.918 1.749 17.156 1 98.12 64 GLY B O 1
ATOM 1624 N N . GLU B 1 65 ? -3.891 4.051 17.516 1 97.56 65 GLU B N 1
ATOM 1625 C CA . GLU B 1 65 ? -5.164 4.246 16.828 1 97.56 65 GLU B CA 1
ATOM 1626 C C . GLU B 1 65 ? -5.176 5.551 16.031 1 97.56 65 GLU B C 1
ATOM 1628 O O . GLU B 1 65 ? -4.562 6.539 16.453 1 97.56 65 GLU B O 1
ATOM 1633 N N . PHE B 1 66 ? -5.809 5.512 14.906 1 97.44 66 PHE B N 1
ATOM 1634 C CA . PHE B 1 66 ? -6.059 6.676 14.055 1 97.44 66 PHE B CA 1
ATOM 1635 C C . PHE B 1 66 ? -7.551 6.977 13.977 1 97.44 66 PHE B C 1
ATOM 1637 O O . PHE B 1 66 ? -8.375 6.062 14.031 1 97.44 66 PHE B O 1
ATOM 1644 N N . THR B 1 67 ? -7.828 8.203 13.867 1 96.62 67 THR B N 1
ATOM 1645 C CA . THR B 1 67 ? -9.195 8.641 13.586 1 96.62 67 THR B CA 1
ATOM 1646 C C . THR B 1 67 ? -9.297 9.203 12.172 1 96.62 67 THR B C 1
ATOM 1648 O O . THR B 1 67 ? -8.57 10.133 11.805 1 96.62 67 THR B O 1
ATOM 1651 N N . PHE B 1 68 ? -10.203 8.617 11.414 1 96.38 68 PHE B N 1
ATOM 1652 C CA . PHE B 1 68 ? -10.477 9.07 10.055 1 96.38 68 PHE B CA 1
ATOM 1653 C C . PHE B 1 68 ? -11.82 9.789 9.984 1 96.38 68 PHE B C 1
ATOM 1655 O O . PHE B 1 68 ? -12.797 9.352 10.602 1 96.38 68 PHE B O 1
ATOM 1662 N N . TYR B 1 69 ? -11.82 10.844 9.305 1 95.25 69 TYR B N 1
ATOM 1663 C CA . TYR B 1 69 ? -13.039 11.531 8.898 1 95.25 69 TYR B CA 1
ATOM 1664 C C . TYR B 1 69 ? -13.234 11.461 7.387 1 95.25 69 TYR B C 1
ATOM 1666 O O . TYR B 1 69 ? -12.398 11.961 6.629 1 95.25 69 TYR B O 1
ATOM 1674 N N . ILE B 1 70 ? -14.328 10.867 6.996 1 94.38 70 ILE B N 1
ATOM 1675 C CA . ILE B 1 70 ? -14.531 10.609 5.578 1 94.38 70 ILE B CA 1
ATOM 1676 C C . ILE B 1 70 ? -15.883 11.172 5.137 1 94.38 70 ILE B C 1
ATOM 1678 O O . ILE B 1 70 ? -16.922 10.859 5.734 1 94.38 70 ILE B O 1
ATOM 1682 N N . ASP B 1 71 ? -15.82 11.961 4.105 1 93.25 71 ASP B N 1
ATOM 1683 C CA . ASP B 1 71 ? -17.047 12.492 3.531 1 93.25 71 ASP B CA 1
ATOM 1684 C C . ASP B 1 71 ? -17.781 11.43 2.717 1 93.25 71 ASP B C 1
ATOM 1686 O O . ASP B 1 71 ? -17.219 10.867 1.776 1 93.25 71 ASP B O 1
ATOM 1690 N N . GLU B 1 72 ? -19 11.211 3.066 1 89.56 72 GLU B N 1
ATOM 1691 C CA . GLU B 1 72 ? -19.828 10.211 2.396 1 89.56 72 GLU B CA 1
ATOM 1692 C C . GLU B 1 72 ? -20.969 10.859 1.62 1 89.56 72 GLU B C 1
ATOM 1694 O O . GLU B 1 72 ? -22.078 10.32 1.57 1 89.56 72 GLU B O 1
ATOM 1699 N N . GLY B 1 73 ? -20.672 12 1.175 1 88.75 73 GLY B N 1
ATOM 1700 C CA . GLY B 1 73 ? -21.672 12.719 0.396 1 88.75 73 GLY B CA 1
ATOM 1701 C C . GLY B 1 73 ? -22.906 13.086 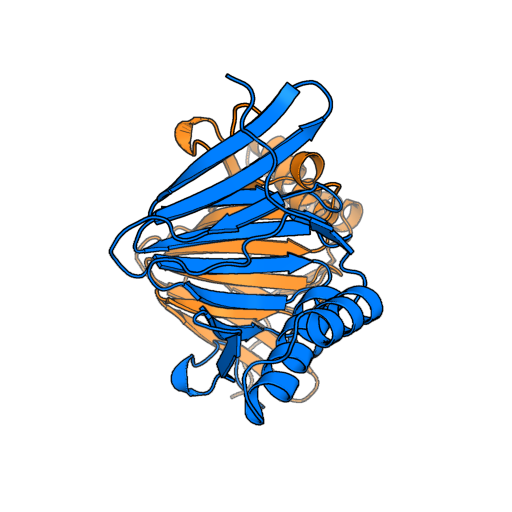1.2 1 88.75 73 GLY B C 1
ATOM 1702 O O . GLY B 1 73 ? -22.797 13.695 2.268 1 88.75 73 GLY B O 1
ATOM 1703 N N . ASP B 1 74 ? -24.047 12.586 0.702 1 87.75 74 ASP B N 1
ATOM 1704 C CA . ASP B 1 74 ? -25.328 12.945 1.294 1 87.75 74 ASP B CA 1
ATOM 1705 C C . ASP B 1 74 ? -25.438 12.43 2.725 1 87.75 74 ASP B C 1
ATOM 1707 O O . ASP B 1 74 ? -26.156 13 3.545 1 87.75 74 ASP B O 1
ATOM 1711 N N . ALA B 1 75 ? -24.719 11.383 3.035 1 87.38 75 ALA B N 1
ATOM 1712 C CA . ALA B 1 75 ? -24.797 10.781 4.363 1 87.38 75 ALA B CA 1
ATOM 1713 C C . ALA B 1 75 ? -23.969 11.562 5.371 1 87.38 75 ALA B C 1
ATOM 1715 O O . ALA B 1 75 ? -24.047 11.312 6.578 1 87.38 75 ALA B O 1
ATOM 1716 N N . GLY B 1 76 ? -23.203 12.586 4.859 1 90.38 76 GLY B N 1
ATOM 1717 C CA . GLY B 1 76 ? -22.391 13.398 5.738 1 90.38 76 GLY B CA 1
ATOM 1718 C C . GLY B 1 76 ? -21.016 12.812 5.984 1 90.38 76 GLY B C 1
ATOM 1719 O O . GLY B 1 76 ? -20.547 11.961 5.223 1 90.38 76 GLY B O 1
ATOM 1720 N N . VAL B 1 77 ? -20.312 13.352 7.051 1 93.19 77 VAL B N 1
ATOM 1721 C CA . VAL B 1 77 ? -18.953 12.914 7.367 1 93.19 77 VAL B CA 1
ATOM 1722 C C . VAL B 1 77 ? -19 11.781 8.391 1 93.19 77 VAL B C 1
ATOM 1724 O O . VAL B 1 77 ? -19.656 11.898 9.43 1 93.19 77 VAL B O 1
ATOM 1727 N N . ARG B 1 78 ? -18.375 10.75 8.047 1 92.06 78 ARG B N 1
ATOM 1728 C CA . ARG B 1 78 ? -18.25 9.594 8.93 1 92.06 78 ARG B CA 1
ATOM 1729 C C . ARG B 1 78 ? -16.922 9.625 9.688 1 92.06 78 ARG B C 1
ATOM 1731 O O . ARG B 1 78 ? -15.875 9.875 9.102 1 92.06 78 ARG B O 1
ATOM 1738 N N . ARG B 1 79 ? -17.031 9.414 11.008 1 94 79 ARG B N 1
ATOM 1739 C CA . ARG B 1 79 ? -15.852 9.258 11.852 1 94 79 ARG B CA 1
ATOM 1740 C C . ARG B 1 79 ? -15.547 7.781 12.086 1 94 79 ARG B C 1
ATOM 1742 O O . ARG B 1 79 ? -16.422 7.023 12.516 1 94 79 ARG B O 1
ATOM 1749 N N . VAL B 1 80 ? -14.375 7.395 11.875 1 93.94 80 VAL B N 1
ATOM 1750 C CA . VAL B 1 80 ? -13.969 6 12 1 93.94 80 VAL B CA 1
ATOM 1751 C C . VAL B 1 80 ? -12.664 5.906 12.789 1 93.94 80 VAL B C 1
ATOM 1753 O O . VAL B 1 80 ? -11.695 6.613 12.484 1 93.94 80 VAL B O 1
ATOM 1756 N N . THR B 1 81 ? -12.68 5.082 13.797 1 96.44 81 THR B N 1
ATOM 1757 C CA . THR B 1 81 ? -11.438 4.77 14.492 1 96.44 81 THR B CA 1
ATOM 1758 C C . THR B 1 81 ? -10.844 3.467 13.977 1 96.44 81 THR B C 1
ATOM 1760 O O . THR B 1 81 ? -11.539 2.453 13.875 1 96.44 81 THR B O 1
ATOM 1763 N N . ALA B 1 82 ? -9.617 3.484 13.609 1 97.12 82 ALA B N 1
ATOM 1764 C CA . ALA B 1 82 ? -8.883 2.305 13.172 1 97.12 82 ALA B CA 1
ATOM 1765 C C . ALA B 1 82 ? -7.738 1.983 14.125 1 97.12 82 ALA B C 1
ATOM 1767 O O . ALA B 1 82 ? -7.043 2.887 14.602 1 97.12 82 ALA B O 1
ATOM 1768 N N . ARG B 1 83 ? -7.602 0.701 14.469 1 97.19 83 ARG B N 1
ATOM 1769 C CA . ARG B 1 83 ? -6.594 0.24 15.422 1 97.19 83 ARG B CA 1
ATOM 1770 C C . ARG B 1 83 ? -5.613 -0.723 14.758 1 97.19 83 ARG B C 1
ATOM 1772 O O . ARG B 1 83 ? -5.797 -1.1 13.594 1 97.19 83 ARG B O 1
ATOM 1779 N N . ALA B 1 84 ? -4.531 -1.063 15.594 1 96.31 84 ALA B N 1
ATOM 1780 C CA . ALA B 1 84 ? -3.494 -1.943 15.062 1 96.31 84 ALA B CA 1
ATOM 1781 C C . ALA B 1 84 ? -4.105 -3.156 14.367 1 96.31 84 ALA B C 1
ATOM 1783 O O . ALA B 1 84 ? -4.973 -3.828 14.93 1 96.31 84 ALA B O 1
ATOM 1784 N N . GLY B 1 85 ? -3.701 -3.35 13.133 1 94.44 85 GLY B N 1
ATOM 1785 C CA . GLY B 1 85 ? -4.199 -4.473 12.359 1 94.44 85 GLY B CA 1
ATOM 1786 C C . GLY B 1 85 ? -5.262 -4.078 11.352 1 94.44 85 GLY B C 1
ATOM 1787 O O . GLY B 1 85 ? -5.496 -4.793 10.375 1 94.44 85 GLY B O 1
ATOM 1788 N N . ASP B 1 86 ? -5.906 -2.986 11.531 1 95.88 86 ASP B N 1
ATOM 1789 C CA . ASP B 1 86 ? -6.961 -2.523 10.633 1 95.88 86 ASP B CA 1
ATOM 1790 C C . ASP B 1 86 ? -6.375 -1.919 9.359 1 95.88 86 ASP B C 1
ATOM 1792 O O . ASP B 1 86 ? -5.281 -1.353 9.383 1 95.88 86 ASP B O 1
ATOM 1796 N N . ALA B 1 87 ? -7.062 -2.107 8.281 1 96.81 87 ALA B N 1
ATOM 1797 C CA . ALA B 1 87 ? -6.781 -1.422 7.02 1 96.81 87 ALA B CA 1
ATOM 1798 C C . ALA B 1 87 ? -7.898 -0.441 6.672 1 96.81 87 ALA B C 1
ATOM 1800 O O . ALA B 1 87 ? -9.078 -0.733 6.879 1 96.81 87 ALA B O 1
ATOM 1801 N N . VAL B 1 88 ? -7.543 0.716 6.133 1 96.25 88 VAL B N 1
ATOM 1802 C CA . VAL B 1 88 ? -8.508 1.74 5.746 1 96.25 88 VAL B CA 1
ATOM 1803 C C . VAL B 1 88 ? -8.227 2.199 4.316 1 96.25 88 VAL B C 1
ATOM 1805 O O . VAL B 1 88 ? -7.352 3.039 4.086 1 96.25 88 VAL B O 1
ATOM 1808 N N . PRO B 1 89 ? -8.906 1.678 3.377 1 96.19 89 PRO B N 1
ATOM 1809 C CA . PRO B 1 89 ? -8.789 2.176 2.004 1 96.19 89 PRO B CA 1
ATOM 1810 C C . PRO B 1 89 ? -9.57 3.465 1.775 1 96.19 89 PRO B C 1
ATOM 1812 O O . PRO B 1 89 ? -10.664 3.633 2.328 1 96.19 89 PRO B O 1
ATOM 1815 N N . LEU B 1 90 ? -8.984 4.336 1.029 1 94.56 90 LEU B N 1
ATOM 1816 C CA . LEU B 1 90 ? -9.625 5.59 0.641 1 94.56 90 LEU B CA 1
ATOM 1817 C C . LEU B 1 90 ? -9.523 5.809 -0.865 1 94.56 90 LEU B C 1
ATOM 1819 O O . LEU B 1 90 ? -8.422 5.816 -1.422 1 94.56 90 LEU B O 1
ATOM 1823 N N . ALA B 1 91 ? -10.664 6.016 -1.491 1 94.12 91 ALA B N 1
ATOM 1824 C CA . ALA B 1 91 ? -10.68 6.285 -2.926 1 94.12 91 ALA B CA 1
ATOM 1825 C C . ALA B 1 91 ? -10.188 7.699 -3.225 1 94.12 91 ALA B C 1
ATOM 1827 O O . ALA B 1 91 ? -10.266 8.586 -2.373 1 94.12 91 ALA B O 1
ATOM 1828 N N . GLY B 1 92 ? -9.688 7.836 -4.398 1 95.62 92 GLY B N 1
ATOM 1829 C CA . GLY B 1 92 ? -9.297 9.164 -4.848 1 95.62 92 GLY B CA 1
ATOM 1830 C C . GLY B 1 92 ? -10.453 10.156 -4.848 1 95.62 92 GLY B C 1
ATOM 1831 O O . GLY B 1 92 ? -11.578 9.797 -5.184 1 95.62 92 GLY B O 1
ATOM 1832 N N . ASN B 1 93 ? -10.062 11.344 -4.434 1 96.19 93 ASN B N 1
ATOM 1833 C CA . ASN B 1 93 ? -10.914 12.523 -4.523 1 96.19 93 ASN B CA 1
ATOM 1834 C C . ASN B 1 93 ? -12.023 12.508 -3.477 1 96.19 93 ASN B C 1
ATOM 1836 O O . ASN B 1 93 ? -12.906 13.367 -3.48 1 96.19 93 ASN B O 1
ATOM 1840 N N . VAL B 1 94 ? -12 11.562 -2.586 1 93.44 94 VAL B N 1
ATOM 1841 C CA . VAL B 1 94 ? -12.922 11.555 -1.454 1 93.44 94 VAL B CA 1
ATOM 1842 C C . VAL B 1 94 ? -12.391 12.469 -0.354 1 93.44 94 VAL B C 1
ATOM 1844 O O . VAL B 1 94 ? -11.281 12.273 0.15 1 93.44 94 VAL B O 1
ATOM 1847 N N . PRO B 1 95 ? -13.148 13.477 -0.011 1 95.88 95 PRO B N 1
ATOM 1848 C CA . PRO B 1 95 ? -12.703 14.32 1.1 1 95.88 95 PRO B CA 1
ATOM 1849 C C . PRO B 1 95 ? -12.508 13.539 2.396 1 95.88 95 PRO B C 1
ATOM 1851 O O . PRO B 1 95 ? -13.375 12.75 2.781 1 95.88 95 PRO B O 1
ATOM 1854 N N . HIS B 1 96 ? -11.391 13.75 3.029 1 96 96 HIS B N 1
ATOM 1855 C CA . HIS B 1 96 ? -11.094 13.023 4.258 1 96 96 HIS B CA 1
ATOM 1856 C C . HIS B 1 96 ? -10.078 13.766 5.109 1 96 96 HIS B C 1
ATOM 1858 O O . HIS B 1 96 ? -9.492 14.758 4.664 1 96 96 HIS B O 1
ATOM 1864 N N . ALA B 1 97 ? -9.977 13.383 6.336 1 96.31 97 ALA B N 1
ATOM 1865 C CA . ALA B 1 97 ? -8.914 13.758 7.27 1 96.31 97 ALA B CA 1
ATOM 1866 C C . ALA B 1 97 ? -8.477 12.562 8.109 1 96.31 97 ALA B C 1
ATOM 1868 O O . ALA B 1 97 ? -9.258 11.641 8.344 1 96.31 97 ALA B O 1
ATOM 1869 N N . VAL B 1 98 ? -7.27 12.555 8.492 1 96.75 98 VAL B N 1
ATOM 1870 C CA . VAL B 1 98 ? -6.723 11.539 9.383 1 96.75 98 VAL B CA 1
ATOM 1871 C C . VAL B 1 98 ? -6.055 12.211 10.578 1 96.75 98 VAL B C 1
ATOM 1873 O O . VAL B 1 98 ? -5.23 13.117 10.414 1 96.75 98 VAL B O 1
ATOM 1876 N N . ARG B 1 99 ? -6.391 11.734 11.766 1 96.5 99 ARG B N 1
ATOM 1877 C CA . ARG B 1 99 ? -5.902 12.344 13 1 96.5 99 ARG B CA 1
ATOM 1878 C C . ARG B 1 99 ? -5.512 11.273 14.016 1 96.5 99 ARG B C 1
ATOM 1880 O O . ARG B 1 99 ? -5.969 10.133 13.93 1 96.5 99 ARG B O 1
ATOM 1887 N N . ASN B 1 100 ? -4.598 11.633 14.93 1 97.75 100 ASN B N 1
ATOM 1888 C CA . ASN B 1 100 ? -4.418 10.898 16.172 1 97.75 100 ASN B CA 1
ATOM 1889 C C . ASN B 1 100 ? -5.074 11.625 17.344 1 97.75 100 ASN B C 1
ATOM 1891 O O . ASN B 1 100 ? -4.496 12.555 17.906 1 97.75 100 ASN B O 1
ATOM 1895 N N . GLU B 1 101 ? -6.223 11.156 17.734 1 96.44 101 GLU B N 1
ATOM 1896 C CA . GLU B 1 101 ? -6.98 11.797 18.812 1 96.44 101 GLU B CA 1
ATOM 1897 C C . GLU B 1 101 ? -6.777 11.07 20.141 1 96.44 101 GLU B C 1
ATOM 1899 O O . GLU B 1 101 ? -7.504 11.312 21.094 1 96.44 101 GLU B O 1
ATOM 1904 N N . SER B 1 102 ? -5.879 10.094 20.125 1 97.5 102 SER B N 1
ATOM 1905 C CA . SER B 1 102 ? -5.531 9.375 21.344 1 97.5 102 SER B CA 1
ATOM 1906 C C . SER B 1 102 ? -4.422 10.094 22.109 1 97.5 102 SER B C 1
ATOM 1908 O O . SER B 1 102 ? -4.031 11.211 21.75 1 97.5 102 SER B O 1
ATOM 1910 N N . ASP B 1 103 ? -3.943 9.461 23.234 1 97.69 103 ASP B N 1
ATOM 1911 C CA . ASP B 1 103 ? -2.928 10.094 24.078 1 97.69 103 ASP B CA 1
ATOM 1912 C C . ASP B 1 103 ? -1.572 9.406 23.906 1 97.69 103 ASP B C 1
ATOM 1914 O O . ASP B 1 103 ? -0.643 9.656 24.672 1 97.69 103 ASP B O 1
ATOM 1918 N N . ARG B 1 104 ? -1.511 8.562 22.953 1 97.88 104 ARG B N 1
ATOM 1919 C CA . ARG B 1 104 ? -0.266 7.871 22.641 1 97.88 104 ARG B CA 1
ATOM 1920 C C . ARG B 1 104 ? 0.052 7.965 21.156 1 97.88 104 ARG B C 1
ATOM 1922 O O . ARG B 1 104 ? -0.845 8.172 20.344 1 97.88 104 ARG B O 1
ATOM 1929 N N . PRO B 1 105 ? 1.315 7.84 20.781 1 98.25 105 PRO B N 1
ATOM 1930 C CA . PRO B 1 105 ? 1.652 7.848 19.359 1 98.25 105 PRO B CA 1
ATOM 1931 C C . PRO B 1 105 ? 0.979 6.715 18.578 1 98.25 105 PRO B C 1
ATOM 1933 O O . PRO B 1 105 ? 0.783 5.625 19.125 1 98.25 105 PRO B O 1
ATOM 1936 N N . ALA B 1 106 ? 0.604 6.992 17.406 1 98.44 106 ALA B N 1
ATOM 1937 C CA . ALA B 1 106 ? 0.059 6.008 16.469 1 98.44 106 ALA B CA 1
ATOM 1938 C C . ALA B 1 106 ? 0.967 5.836 15.258 1 98.44 106 ALA B C 1
ATOM 1940 O O . ALA B 1 106 ? 1.556 6.805 14.773 1 98.44 106 ALA B O 1
ATOM 1941 N N . VAL B 1 107 ? 1.14 4.59 14.773 1 98.38 107 VAL B N 1
ATOM 1942 C CA . VAL B 1 107 ? 2.01 4.277 13.641 1 98.38 107 VAL B CA 1
ATOM 1943 C C . VAL B 1 107 ? 1.217 3.529 12.57 1 98.38 107 VAL B C 1
ATOM 1945 O O . VAL B 1 107 ? 0.445 2.619 12.883 1 98.38 107 VAL B O 1
ATOM 1948 N N . ALA B 1 108 ? 1.394 3.957 11.328 1 98.25 108 ALA B N 1
ATOM 1949 C CA . ALA B 1 108 ? 0.732 3.27 10.219 1 98.25 108 ALA B CA 1
ATOM 1950 C C . ALA B 1 108 ? 1.662 3.141 9.016 1 98.25 108 ALA B C 1
ATOM 1952 O O . ALA B 1 108 ? 2.619 3.906 8.883 1 98.25 108 ALA B O 1
ATOM 1953 N N . PHE B 1 109 ? 1.448 2.068 8.242 1 98.31 109 PHE B N 1
ATOM 1954 C CA . PHE B 1 109 ? 1.976 1.926 6.891 1 98.31 109 PHE B CA 1
ATOM 1955 C C . PHE B 1 109 ? 0.982 2.453 5.863 1 98.31 109 PHE B C 1
ATOM 1957 O O . PHE B 1 109 ? -0.153 1.979 5.789 1 98.31 109 PHE B O 1
ATOM 1964 N N . SER B 1 110 ? 1.363 3.482 5.141 1 98.38 110 SER B N 1
ATOM 1965 C CA . SER B 1 110 ? 0.462 4.125 4.191 1 98.38 110 SER B CA 1
ATOM 1966 C C . SER B 1 110 ? 1.025 4.082 2.773 1 98.38 110 SER B C 1
ATOM 1968 O O . SER B 1 110 ? 2.223 4.289 2.57 1 98.38 110 SER B O 1
ATOM 1970 N N . VAL B 1 111 ? 0.149 3.834 1.818 1 98.5 111 VAL B N 1
ATOM 1971 C CA . VAL B 1 111 ? 0.53 3.76 0.412 1 98.5 111 VAL B CA 1
ATOM 1972 C C . VAL B 1 111 ? -0.397 4.645 -0.421 1 98.5 111 VAL B C 1
ATOM 1974 O O . VAL B 1 111 ? -1.62 4.582 -0.274 1 98.5 111 VAL B O 1
ATOM 1977 N N . HIS B 1 112 ? 0.157 5.48 -1.255 1 98.19 112 HIS B N 1
ATOM 1978 C CA . HIS B 1 112 ? -0.569 6.332 -2.191 1 98.19 112 HIS B CA 1
ATOM 1979 C C . HIS B 1 112 ? -0.289 5.93 -3.635 1 98.19 112 HIS B C 1
ATOM 1981 O O . HIS B 1 112 ? 0.846 5.594 -3.98 1 98.19 112 HIS B O 1
ATOM 1987 N N . ALA B 1 113 ? -1.303 6.004 -4.484 1 97.81 113 ALA B N 1
ATOM 1988 C CA . ALA B 1 113 ? -1.166 5.625 -5.887 1 97.81 113 ALA B CA 1
ATOM 1989 C C . ALA B 1 113 ? -1.97 6.555 -6.789 1 97.81 113 ALA B C 1
ATOM 1991 O O . ALA B 1 113 ? -3.199 6.605 -6.703 1 97.81 113 ALA B O 1
ATOM 1992 N N . PRO B 1 114 ? -1.304 7.391 -7.73 1 97.31 114 PRO B N 1
ATOM 1993 C CA . PRO B 1 114 ? 0.147 7.426 -7.926 1 97.31 114 PRO B CA 1
ATOM 1994 C C . PRO B 1 114 ? 0.873 8.164 -6.801 1 97.31 114 PRO B C 1
ATOM 1996 O O . PRO B 1 114 ? 0.231 8.719 -5.906 1 97.31 114 PRO B O 1
ATOM 1999 N N . GLY B 1 115 ? 2.16 8.039 -6.812 1 97.75 115 GLY B N 1
ATOM 2000 C CA . GLY B 1 115 ? 2.947 8.477 -5.672 1 97.75 115 GLY B CA 1
ATOM 2001 C C . GLY B 1 115 ? 3.238 9.969 -5.688 1 97.75 115 GLY B C 1
ATOM 2002 O O . GLY B 1 115 ? 3.363 10.586 -4.629 1 97.75 115 GLY B O 1
ATOM 2003 N N . ALA B 1 116 ? 3.162 10.648 -6.801 1 97.38 116 ALA B N 1
ATOM 2004 C CA . ALA B 1 116 ? 3.777 11.961 -6.996 1 97.38 116 ALA B CA 1
ATOM 2005 C C . ALA B 1 116 ? 3.068 13.023 -6.168 1 97.38 116 ALA B C 1
ATOM 2007 O O . ALA B 1 116 ? 3.717 13.836 -5.5 1 97.38 116 ALA B O 1
ATOM 2008 N N . PRO B 1 117 ? 1.784 13.047 -6.125 1 97.81 117 PRO B N 1
ATOM 2009 C CA . PRO B 1 117 ? 1.124 14.156 -5.434 1 97.81 117 PRO B CA 1
ATOM 2010 C C . PRO B 1 117 ? 1.468 14.211 -3.949 1 97.81 117 PRO B C 1
ATOM 2012 O O . PRO B 1 117 ? 1.939 15.242 -3.461 1 97.81 117 PRO B O 1
ATOM 2015 N N . MET B 1 118 ? 1.326 13.117 -3.285 1 97.75 118 MET B N 1
ATOM 2016 C CA . MET B 1 118 ? 1.548 13.133 -1.842 1 97.75 118 MET B CA 1
ATOM 2017 C C . MET B 1 118 ? 3.037 13.219 -1.521 1 97.75 118 MET B C 1
ATOM 2019 O O . MET B 1 118 ? 3.43 13.859 -0.545 1 97.75 118 MET B O 1
ATOM 2023 N N . GLU B 1 119 ? 3.84 12.57 -2.334 1 98.25 119 GLU B N 1
ATOM 2024 C CA . GLU B 1 119 ? 5.281 12.68 -2.135 1 98.25 119 GLU B CA 1
ATOM 2025 C C . GLU B 1 119 ? 5.742 14.133 -2.279 1 98.25 119 GLU B C 1
ATOM 2027 O O . GLU B 1 119 ? 6.465 14.648 -1.423 1 98.25 119 GLU B O 1
ATOM 2032 N N . GLY B 1 120 ? 5.324 14.734 -3.41 1 98.06 120 GLY B N 1
ATOM 2033 C CA . GLY B 1 120 ? 5.672 16.125 -3.619 1 98.06 120 GLY B CA 1
ATOM 2034 C C . GLY B 1 120 ? 5.223 17.031 -2.486 1 98.06 120 GLY B C 1
ATOM 2035 O O . GLY B 1 120 ? 5.98 17.891 -2.027 1 98.06 120 GLY B O 1
ATOM 2036 N N . PHE B 1 121 ? 4.059 16.859 -2.053 1 97.75 121 PHE B N 1
ATOM 2037 C CA . PHE B 1 121 ? 3.518 17.641 -0.95 1 97.75 121 PHE B CA 1
ATOM 2038 C C . PHE B 1 121 ? 4.363 17.453 0.306 1 97.75 121 PHE B C 1
ATOM 2040 O O . PHE B 1 121 ? 4.781 18.438 0.925 1 97.75 121 PHE B O 1
ATOM 2047 N N . SER B 1 122 ? 4.582 16.203 0.702 1 97.06 122 SER B N 1
ATOM 2048 C CA . SER B 1 122 ? 5.312 15.891 1.926 1 97.06 122 SER B CA 1
ATOM 2049 C C . SER B 1 122 ? 6.707 16.516 1.912 1 97.06 122 SER B C 1
ATOM 2051 O O . SER B 1 122 ? 7.137 17.109 2.898 1 97.06 122 SER B O 1
ATOM 2053 N N . ARG B 1 123 ? 7.395 16.391 0.788 1 97.31 123 ARG B N 1
ATOM 2054 C CA . ARG B 1 123 ? 8.742 16.938 0.672 1 97.31 123 ARG B CA 1
ATOM 2055 C C . ARG B 1 123 ? 8.742 18.453 0.738 1 97.31 123 ARG B C 1
ATOM 2057 O O . ARG B 1 123 ? 9.586 19.062 1.398 1 97.31 123 ARG B O 1
ATOM 2064 N N . ALA B 1 124 ? 7.773 19.047 0.06 1 97 124 ALA B N 1
ATOM 2065 C CA . ALA B 1 124 ? 7.719 20.516 0.022 1 97 124 ALA B CA 1
ATOM 2066 C C . ALA B 1 124 ? 7.367 21.078 1.392 1 97 124 ALA B C 1
ATOM 2068 O O . ALA B 1 124 ? 7.93 22.094 1.812 1 97 124 ALA B O 1
ATOM 2069 N N . VAL B 1 125 ? 6.434 20.453 2.053 1 95.56 125 VAL B N 1
ATOM 2070 C CA . VAL B 1 125 ? 6.055 20.922 3.381 1 95.56 125 VAL B CA 1
ATOM 2071 C C . VAL B 1 125 ? 7.234 20.781 4.34 1 95.56 125 VAL B C 1
ATOM 2073 O O . VAL B 1 125 ? 7.52 21.672 5.125 1 95.56 125 VAL B O 1
ATOM 2076 N N . ALA B 1 126 ? 7.914 19.656 4.305 1 96.31 126 ALA B N 1
ATOM 2077 C CA . ALA B 1 126 ? 9.078 19.422 5.156 1 96.31 126 ALA B CA 1
ATOM 2078 C C . ALA B 1 126 ? 10.156 20.469 4.898 1 96.31 126 ALA B C 1
ATOM 2080 O O . ALA B 1 126 ? 10.781 20.969 5.84 1 96.31 126 ALA B O 1
ATOM 2081 N N . ALA B 1 127 ? 10.352 20.766 3.652 1 96.25 127 ALA B N 1
ATOM 2082 C CA . ALA B 1 127 ? 11.352 21.766 3.293 1 96.25 127 ALA B CA 1
ATOM 2083 C C . ALA B 1 127 ? 10.977 23.141 3.855 1 96.25 127 ALA B C 1
ATOM 2085 O O . ALA B 1 127 ? 11.836 23.859 4.375 1 96.25 127 ALA B O 1
ATOM 2086 N N . ALA B 1 128 ? 9.711 23.453 3.711 1 94.94 128 ALA B N 1
ATOM 2087 C CA . ALA B 1 128 ? 9.234 24.719 4.246 1 94.94 128 ALA B CA 1
ATOM 2088 C C . ALA B 1 128 ? 9.391 24.766 5.766 1 94.94 128 ALA B C 1
ATOM 2090 O O . ALA B 1 128 ? 9.703 25.828 6.328 1 94.94 128 ALA B O 1
ATOM 2091 N N . ALA B 1 129 ? 9.203 23.625 6.355 1 92.25 129 ALA B N 1
ATOM 2092 C CA . ALA B 1 129 ? 9.203 23.547 7.812 1 92.25 129 ALA B CA 1
ATOM 2093 C C . ALA B 1 129 ? 10.625 23.641 8.359 1 92.25 129 ALA B C 1
ATOM 2095 O O . ALA B 1 129 ? 10.828 23.906 9.547 1 92.25 129 ALA B O 1
ATOM 2096 N N . ALA B 1 130 ? 11.625 23.297 7.531 1 89.31 130 ALA B N 1
ATOM 2097 C CA . ALA B 1 130 ? 13.016 23.344 7.957 1 89.31 130 ALA B CA 1
ATOM 2098 C C . ALA B 1 130 ? 13.383 24.734 8.461 1 89.31 130 ALA B C 1
ATOM 2100 O O . ALA B 1 130 ? 14.25 24.891 9.336 1 89.31 130 ALA B O 1
ATOM 2101 N N . ALA B 1 131 ? 12.711 25.734 7.996 1 88.12 131 ALA B N 1
ATOM 2102 C CA . ALA B 1 131 ? 12.969 27.109 8.398 1 88.12 131 ALA B CA 1
ATOM 2103 C C . ALA B 1 131 ? 12.047 27.531 9.539 1 88.12 131 ALA B C 1
ATOM 2105 O O . ALA B 1 131 ? 12.156 28.656 10.055 1 88.12 131 ALA B O 1
ATOM 2106 N N . GLY B 1 132 ? 11.227 26.734 9.992 1 88.88 132 GLY B N 1
ATOM 2107 C CA . GLY B 1 132 ? 10.164 27 10.953 1 88.88 132 GLY B CA 1
ATOM 2108 C C . GLY B 1 132 ? 8.797 26.562 10.461 1 88.88 132 GLY B C 1
ATOM 2109 O O . GLY B 1 132 ? 8.617 26.297 9.273 1 88.88 132 GLY B O 1
ATOM 2110 N N . PRO B 1 133 ? 7.871 26.5 11.336 1 86.75 133 PRO B N 1
ATOM 2111 C CA . PRO B 1 133 ? 6.535 26.109 10.883 1 86.75 133 PRO B CA 1
ATOM 2112 C C . PRO B 1 133 ? 5.98 27.031 9.805 1 86.75 133 PRO B C 1
ATOM 2114 O O . PRO B 1 133 ? 5.883 28.234 10.008 1 86.75 133 PRO B O 1
ATOM 2117 N N . PRO B 1 134 ? 5.668 26.422 8.734 1 90.5 134 PRO B N 1
ATOM 2118 C CA . PRO B 1 134 ? 5.09 27.281 7.703 1 90.5 134 PRO B CA 1
ATOM 2119 C C . PRO B 1 134 ? 3.703 27.797 8.07 1 90.5 134 PRO B C 1
ATOM 2121 O O . PRO B 1 134 ? 2.984 27.156 8.844 1 90.5 134 PRO B O 1
ATOM 2124 N N . ASP B 1 135 ? 3.43 28.984 7.496 1 90.75 135 ASP B N 1
ATOM 2125 C CA . ASP B 1 135 ? 2.072 29.469 7.703 1 90.75 135 ASP B CA 1
ATOM 2126 C C . ASP B 1 135 ? 1.082 28.766 6.785 1 90.75 135 ASP B C 1
ATOM 2128 O O . ASP B 1 135 ? 1.485 28.047 5.863 1 90.75 135 ASP B O 1
ATOM 2132 N N . MET B 1 136 ? -0.131 29.016 7.086 1 89.31 136 MET B N 1
ATOM 2133 C CA . MET B 1 136 ? -1.182 28.281 6.391 1 89.31 136 MET B CA 1
ATOM 2134 C C . MET B 1 136 ? -1.221 28.656 4.91 1 89.31 136 MET B C 1
ATOM 2136 O O . MET B 1 136 ? -1.516 27.812 4.062 1 89.31 136 MET B O 1
ATOM 2140 N N . ALA B 1 137 ? -0.947 29.875 4.598 1 93.94 137 ALA B N 1
ATOM 2141 C CA . ALA B 1 137 ? -0.919 30.297 3.199 1 93.94 137 ALA B CA 1
ATOM 2142 C C . ALA B 1 137 ? 0.117 29.516 2.406 1 93.94 137 ALA B C 1
ATOM 2144 O O . ALA B 1 137 ? -0.146 29.094 1.277 1 93.94 137 ALA B O 1
ATOM 2145 N N . THR B 1 138 ? 1.264 29.312 3.023 1 95 138 THR B N 1
ATOM 2146 C CA . THR B 1 138 ? 2.328 28.547 2.398 1 95 138 THR B CA 1
ATOM 2147 C C . THR B 1 138 ? 1.901 27.094 2.213 1 95 138 THR B C 1
ATOM 2149 O O . THR B 1 138 ? 2.125 26.5 1.153 1 95 138 THR B O 1
ATOM 2152 N N . VAL B 1 139 ? 1.247 26.516 3.17 1 93.94 139 VAL B N 1
ATOM 2153 C CA . VAL B 1 139 ? 0.801 25.141 3.115 1 93.94 139 VAL B CA 1
ATOM 2154 C C . VAL B 1 139 ? -0.236 24.969 2.006 1 93.94 139 VAL B C 1
ATOM 2156 O O . VAL B 1 139 ? -0.193 24 1.248 1 93.94 139 VAL B O 1
ATOM 2159 N N . LEU B 1 140 ? -1.122 25.906 1.908 1 95 140 LEU B N 1
ATOM 2160 C CA . LEU B 1 140 ? -2.156 25.875 0.881 1 95 140 LEU B CA 1
ATOM 2161 C C . LEU B 1 140 ? -1.539 25.906 -0.513 1 95 140 LEU B C 1
ATOM 2163 O O . LEU B 1 140 ? -1.99 25.203 -1.414 1 95 140 LEU B O 1
ATOM 2167 N N . GLU B 1 141 ? -0.582 26.75 -0.676 1 97.12 141 GLU B N 1
ATOM 2168 C CA . GLU B 1 141 ? 0.102 26.844 -1.962 1 97.12 141 GLU B CA 1
ATOM 2169 C C . GLU B 1 141 ? 0.78 25.531 -2.332 1 97.12 141 GLU B C 1
ATOM 2171 O O . GLU B 1 141 ? 0.686 25.078 -3.475 1 97.12 141 GLU B O 1
ATOM 2176 N N . ILE B 1 142 ? 1.489 24.969 -1.364 1 97.25 142 ILE B N 1
ATOM 2177 C CA . ILE B 1 142 ? 2.174 23.703 -1.593 1 97.25 142 ILE B CA 1
ATOM 2178 C C . ILE B 1 142 ? 1.154 22.625 -1.954 1 97.25 142 ILE B C 1
ATOM 2180 O O . ILE B 1 142 ? 1.37 21.844 -2.885 1 97.25 142 ILE B O 1
ATOM 2184 N N . ALA B 1 143 ? 0.048 22.625 -1.216 1 97.5 143 ALA B N 1
ATOM 2185 C CA . ALA B 1 143 ? -1.01 21.656 -1.482 1 97.5 143 ALA B CA 1
ATOM 2186 C C . ALA B 1 143 ? -1.531 21.781 -2.91 1 97.5 143 ALA B C 1
ATOM 2188 O O . ALA B 1 143 ? -1.599 20.797 -3.648 1 97.5 143 ALA B O 1
ATOM 2189 N N . SER B 1 144 ? -1.822 23 -3.277 1 97.69 144 SER B N 1
ATOM 2190 C CA . SER B 1 144 ? -2.367 23.266 -4.602 1 97.69 144 SER B CA 1
ATOM 2191 C C . SER B 1 144 ? -1.39 22.859 -5.699 1 97.69 144 SER B C 1
ATOM 2193 O O . SER B 1 144 ? -1.777 22.219 -6.676 1 97.69 144 SER B O 1
ATOM 2195 N N . ARG B 1 145 ? -0.14 23.156 -5.531 1 98.06 145 ARG B N 1
ATOM 2196 C CA . ARG B 1 145 ? 0.895 22.844 -6.516 1 98.06 145 ARG B CA 1
ATOM 2197 C C . ARG B 1 145 ? 1.033 21.328 -6.707 1 98.06 145 ARG B C 1
ATOM 2199 O O . ARG B 1 145 ? 1.464 20.875 -7.77 1 98.06 145 ARG B O 1
ATOM 2206 N N . ASN B 1 146 ? 0.618 20.609 -5.672 1 98.25 146 ASN B N 1
ATOM 2207 C CA . ASN B 1 146 ? 0.777 19.156 -5.734 1 98.25 146 ASN B CA 1
ATOM 2208 C C . ASN B 1 146 ? -0.562 18.453 -5.941 1 98.25 146 ASN B C 1
ATOM 2210 O O . ASN B 1 146 ? -0.677 17.25 -5.707 1 98.25 146 ASN B O 1
ATOM 2214 N N . GLY B 1 147 ? -1.587 19.156 -6.309 1 97.88 147 GLY B N 1
ATOM 2215 C CA . GLY B 1 147 ? -2.871 18.562 -6.648 1 97.88 147 GLY B CA 1
ATOM 2216 C C . GLY B 1 147 ? -3.686 18.172 -5.434 1 97.88 147 GLY B C 1
ATOM 2217 O O . GLY B 1 147 ? -4.527 17.266 -5.516 1 97.88 147 GLY B O 1
ATOM 2218 N N . ILE B 1 148 ? -3.412 18.719 -4.332 1 97.81 148 ILE B N 1
ATOM 2219 C CA . ILE B 1 148 ? -4.164 18.484 -3.105 1 97.81 148 ILE B CA 1
ATOM 2220 C C . ILE B 1 148 ? -5.047 19.688 -2.795 1 97.81 148 ILE B C 1
ATOM 2222 O O . ILE B 1 148 ? -4.578 20.828 -2.816 1 97.81 148 ILE B O 1
ATOM 2226 N N . GLU B 1 149 ? -6.297 19.453 -2.602 1 97.62 149 GLU B N 1
ATOM 2227 C CA . GLU B 1 149 ? -7.238 20.516 -2.268 1 97.62 149 GLU B CA 1
ATOM 2228 C C . GLU B 1 149 ? -7.582 20.5 -0.781 1 97.62 149 GLU B C 1
ATOM 2230 O O . GLU B 1 149 ? -8.109 19.516 -0.27 1 97.62 149 GLU B O 1
ATOM 2235 N N . LEU B 1 150 ? -7.242 21.531 -0.138 1 96.12 150 LEU B N 1
ATOM 2236 C CA . LEU B 1 150 ? -7.68 21.719 1.241 1 96.12 150 LEU B CA 1
ATOM 2237 C C . LEU B 1 150 ? -9.094 22.297 1.291 1 96.12 150 LEU B C 1
ATOM 2239 O O . LEU B 1 150 ? -9.391 23.281 0.61 1 96.12 150 LEU B O 1
ATOM 2243 N N . LEU B 1 151 ? -9.977 21.734 2.025 1 94.81 151 LEU B N 1
ATOM 2244 C CA . LEU B 1 151 ? -11.40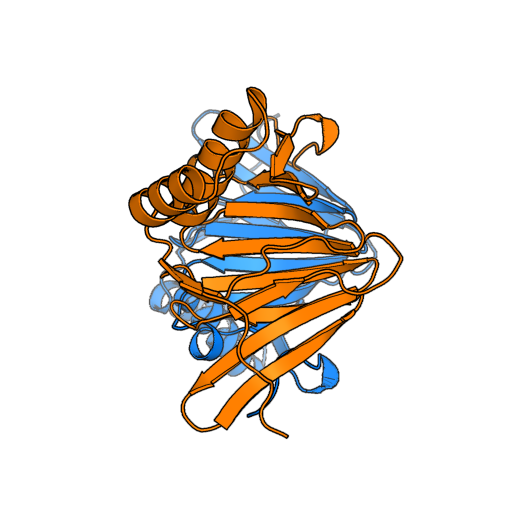6 22.031 1.939 1 94.81 151 LEU B CA 1
ATOM 2245 C C . LEU B 1 151 ? -11.883 22.781 3.174 1 94.81 151 LEU B C 1
ATOM 2247 O O . LEU B 1 151 ? -13.023 23.25 3.221 1 94.81 151 LEU B O 1
ATOM 2251 N N . GLY B 1 152 ? -11.023 22.953 4.219 1 91 152 GLY B N 1
ATOM 2252 C CA . GLY B 1 152 ? -11.414 23.625 5.449 1 91 152 GLY B CA 1
ATOM 2253 C C . GLY B 1 152 ? -11.547 22.688 6.625 1 91 152 GLY B C 1
ATOM 2254 O O . GLY B 1 152 ? -11.047 21.547 6.582 1 91 152 GLY B O 1
ATOM 2255 N N . PRO B 1 153 ? -12.148 23.203 7.699 1 91.06 153 PRO B N 1
ATOM 2256 C CA . PRO B 1 153 ? -12.219 22.391 8.914 1 91.06 153 PRO B CA 1
ATOM 2257 C C . PRO B 1 153 ? -13.086 21.141 8.75 1 91.06 153 PRO B C 1
ATOM 2259 O O . PRO B 1 153 ? -13.922 21.094 7.844 1 91.06 153 PRO B O 1
ATOM 2262 N N . ILE B 1 154 ? -12.781 20.109 9.516 1 90.31 154 ILE B N 1
ATOM 2263 C CA . ILE B 1 154 ? -13.641 18.938 9.562 1 90.31 154 ILE B CA 1
ATOM 2264 C C . ILE B 1 154 ? -15.062 19.344 9.953 1 90.31 154 ILE B C 1
ATOM 2266 O O . ILE B 1 154 ? -15.273 19.953 11.008 1 90.31 154 ILE B O 1
ATOM 2270 N N . PRO B 1 155 ? -15.969 19.062 9.062 1 85.62 155 PRO B N 1
ATOM 2271 C CA . PRO B 1 155 ? -17.344 19.438 9.383 1 85.62 155 PRO B CA 1
ATOM 2272 C C . PRO B 1 155 ? -17.891 18.703 10.617 1 85.62 155 PRO B C 1
ATOM 2274 O O . PRO B 1 155 ? -17.391 17.641 10.977 1 85.62 155 PRO B O 1
ATOM 2277 N N . ALA B 1 156 ? -18.922 19.344 11.195 1 81.94 156 ALA B N 1
ATOM 2278 C CA . ALA B 1 156 ? -19.594 18.688 12.312 1 81.94 156 ALA B CA 1
ATOM 2279 C C . ALA B 1 156 ? -20.203 17.359 11.891 1 81.94 156 ALA B C 1
ATOM 2281 O O . ALA B 1 156 ? -20.734 17.234 10.789 1 81.94 156 ALA B O 1
ATOM 2282 N N . LEU B 1 157 ? -19.859 16.344 12.672 1 81.94 157 LEU B N 1
ATOM 2283 C CA . LEU B 1 157 ? -20.391 15.023 12.375 1 81.94 157 LEU B CA 1
ATOM 2284 C C . LEU B 1 157 ? -21.906 15.023 12.406 1 81.94 157 LEU B C 1
ATOM 2286 O O . LEU B 1 157 ? -22.516 15.727 13.219 1 81.94 157 LEU B O 1
ATOM 2290 N N . ARG B 1 158 ? -22.5 14.539 11.367 1 64.19 158 ARG B N 1
ATOM 2291 C CA . ARG B 1 158 ? -23.953 14.422 11.406 1 64.19 158 ARG B CA 1
ATOM 2292 C C . ARG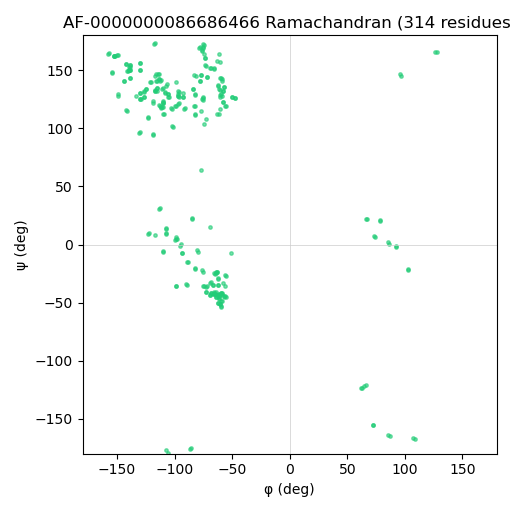 B 1 158 ? -24.391 13.461 12.5 1 64.19 158 ARG B C 1
ATOM 2294 O O . ARG B 1 158 ? -23.734 12.445 12.75 1 64.19 158 ARG B O 1
ATOM 2301 N N . GLY B 1 159 ? -25.047 13.891 13.555 1 56.06 159 GLY B N 1
ATOM 2302 C CA . GLY B 1 159 ? -25.703 13.141 14.617 1 56.06 159 GLY B CA 1
ATOM 2303 C C . GLY B 1 159 ? -26.359 11.867 14.133 1 56.06 159 GLY B C 1
ATOM 2304 O O . GLY B 1 159 ? -26.688 11.742 12.945 1 56.06 159 GLY B O 1
#

Foldseek 3Di:
DPDPVFDQVPFDWFDQDPKIWTFRDACVRVVQFKTKIKIKAAAFGWDQFKKFFQWKKKKAWQADKKWKWWQPDPQGIDIDIDHHGDMDTDHHGTIMIMTRNDRGMTIIIMMIGRRQLVVQLRVQLRVCCVVHHDDPVSSCVSNVVSGMGTDGGRDDGDD/DVQPVPDQVPFDWFDQDPKIWTFRDACVRVVQFKTKIKIKAAAFGWDQFKKFFQWKKKKAWQADKKWKWWQPDPQGIDIDIDHHGDMDTDHHGTIMIMTRNDRGMTIIIMMIGRRQLVVQLRVQLRVCCVVHHDDPVSSCVSNVVSGMGTDGGRDDGDD

Organism: NCBI:txid175570

Nearest PDB structures (foldseek):
  5fli-assembly1_L  TM=8.213E-01  e=3.994E-08  Streptomyces sp. FLA
  9gof-assembly1_C  TM=7.341E-01  e=7.121E-09  Synechocystis
  2uya-assembly1_A  TM=8.126E-01  e=9.200E-08  Bacillus subtilis
  2uyb-assembly1_A  TM=7.821E-01  e=6.966E-08  Bacillus subtilis
  6l9i-assembly1_D  TM=6.217E-01  e=1.215E-07  Companilactobacillus farciminis